Protein AF-A0A3D1MBI1-F1 (afdb_monomer)

Secondary structure (DSSP, 8-state):
---SS---SBHHHHHHHH-THHHHHHHTTPPPPS-SSBHHHHHHHHHHHHHHHHHHHHHHHHHHTTSS--EEEEEEE-----HHHHHHHHHHHHHHHHHHHHHHHSHHHHHH-HHHHHHSS---HHHHHHHHHHHHHHHHHHHHHT--SS-EEEEEEE-GGGGHHHHHHHHHHHHHHHHHHHHHTSHHHHHHHHHSHHHHHH-GGGGTS---HHHHHHHHHHHHHHHHHHTT--HHHHHHHHHHHHHHHHHHHHHHHHHHT-S---SB--SPPPTTS-GGGT-B--TT-TT--SEEPTT--SSS-EE-SS-B--HHHHHHHHHHHHHHHHHHHTTT-

Mean predicted aligned error: 7.16 Å

Radius of gyration: 23.66 Å; Cα contacts (8 Å, |Δi|>4): 506; chains: 1; bounding box: 55×50×63 Å

Sequence (337 aa):
MVMILRAYPTVFDFINDKLPFLSEMFRDGEPFPSMFPNTYGFFVAMAFLLAALVLRQELKRREELKLLIGHPREIVVGTGPNWTQLLINGAISFFFGYKIIGAFTNMDQASIDQMAYLQSSEGSLLGGILAMALSIFPAYRKAKKEELPKPERRWVDYMPHEQIGEMVVIAAIFGILGAKIFDFLQPDRIQDFFQNMGDLLSNPALFVSGLTVYGGLIFGGLAILIFAYRRKIHIAHLFDALGLSFLLAQGIGRLGCHFSGDGDWGIVNLNPRPSWIPESWWSNTYAHNVINAGEPISGCTGQYCYELSAGVYPTSIYEFFLFLGGFLMLFFLRKKL

pLDDT: mean 88.91, std 9.41, range [46.19, 98.12]

Solvent-accessible surface area (backbone atoms only — not comparable to full-atom values): 17301 Å² total; per-residue (Å²): 131,87,68,86,61,64,32,22,43,13,49,35,46,44,37,48,72,78,41,49,68,53,22,45,74,76,44,83,57,45,70,60,63,68,29,87,59,35,26,38,61,52,25,45,55,48,16,54,52,54,20,52,52,48,31,33,53,44,39,46,52,34,37,76,68,65,73,42,69,51,50,76,40,83,42,79,43,22,78,39,62,58,60,69,59,42,50,51,51,20,53,54,30,19,53,51,21,14,43,54,47,16,34,71,75,41,41,74,67,30,33,76,39,53,68,60,41,72,71,45,91,66,55,22,70,67,33,9,52,50,35,18,48,66,51,32,52,59,52,42,53,51,26,56,72,54,39,42,102,61,63,43,81,41,78,43,68,52,41,70,45,76,41,50,66,60,50,51,53,50,28,51,54,35,14,55,51,22,6,34,54,44,37,43,64,34,84,87,35,37,63,53,45,73,74,37,56,70,59,55,73,75,33,72,68,63,68,74,52,67,72,30,69,66,24,19,53,53,33,15,50,49,50,49,50,53,47,28,58,76,67,66,40,57,57,69,63,52,52,60,35,41,53,51,17,46,29,44,22,52,15,37,36,23,48,9,32,42,25,12,25,66,70,63,54,49,61,79,44,89,70,86,77,59,92,89,56,60,59,44,70,50,39,33,36,40,50,27,10,65,68,52,51,66,42,75,42,88,92,55,82,73,85,46,36,11,19,38,89,57,30,15,27,42,43,18,58,53,49,20,52,51,24,43,50,53,26,52,51,51,67,60,47,63,78,80,107

Nearest PDB structures (foldseek):
  5azc-assembly1_A  TM=7.318E-01  e=3.676E-02  Escherichia coli K-12
  4ky0-assembly1_B  TM=1.395E-01  e=9.019E+00  Thermococcus kodakarensis KOD1

Structure (mmCIF, N/CA/C/O backbone):
data_AF-A0A3D1MBI1-F1
#
_entry.id   AF-A0A3D1MBI1-F1
#
loop_
_atom_site.group_PDB
_atom_site.id
_atom_site.type_symbol
_atom_site.label_atom_id
_atom_site.label_alt_id
_atom_site.label_comp_id
_atom_site.label_asym_id
_atom_site.label_entity_id
_atom_site.label_seq_id
_atom_site.pdbx_PDB_ins_code
_atom_site.Cartn_x
_atom_site.Cartn_y
_atom_site.Cartn_z
_atom_site.occupancy
_atom_site.B_iso_or_equiv
_atom_site.auth_seq_id
_atom_site.auth_comp_id
_atom_site.auth_asym_id
_atom_site.auth_atom_id
_atom_site.pdbx_PDB_model_num
ATOM 1 N N . MET A 1 1 ? -0.842 -4.340 -31.150 1.00 46.19 1 MET A N 1
ATOM 2 C CA . MET A 1 1 ? -1.716 -5.158 -30.284 1.00 46.19 1 MET A CA 1
ATOM 3 C C . MET A 1 1 ? -1.759 -4.493 -28.917 1.00 46.19 1 MET A C 1
ATOM 5 O O . MET A 1 1 ? -0.699 -4.138 -28.423 1.00 46.19 1 MET A O 1
ATOM 9 N N . VAL A 1 2 ? -2.935 -4.215 -28.349 1.00 49.78 2 VAL A N 1
ATOM 10 C CA . VAL A 1 2 ? -3.031 -3.448 -27.093 1.00 49.78 2 VAL A CA 1
ATOM 11 C C . VAL A 1 2 ? -2.610 -4.345 -25.926 1.00 49.78 2 VAL A C 1
ATOM 13 O O . VAL A 1 2 ? -3.342 -5.263 -25.564 1.00 49.78 2 VAL A O 1
ATOM 16 N N . MET A 1 3 ? -1.432 -4.101 -25.345 1.00 60.50 3 MET A N 1
ATOM 17 C CA . MET A 1 3 ? -1.066 -4.686 -24.052 1.00 60.50 3 MET A CA 1
ATOM 18 C C . MET A 1 3 ? -1.922 -4.031 -22.962 1.00 60.50 3 MET A C 1
ATOM 20 O O . MET A 1 3 ? -1.806 -2.833 -22.690 1.00 60.50 3 MET A O 1
ATOM 24 N N . ILE A 1 4 ? -2.834 -4.814 -22.383 1.00 63.69 4 ILE A N 1
ATOM 25 C CA . ILE A 1 4 ? -3.843 -4.330 -21.429 1.00 63.69 4 ILE A CA 1
ATOM 26 C C . ILE A 1 4 ? -3.221 -4.100 -20.042 1.00 63.69 4 ILE A C 1
ATOM 28 O O . ILE A 1 4 ? -3.601 -3.156 -19.358 1.00 63.69 4 ILE A O 1
ATOM 32 N N . LEU A 1 5 ? -2.231 -4.913 -19.658 1.00 73.31 5 LEU A N 1
ATOM 33 C CA . LEU A 1 5 ? -1.485 -4.798 -18.401 1.00 73.31 5 LEU A CA 1
ATOM 34 C C . LEU A 1 5 ? 0.007 -4.984 -18.697 1.00 73.31 5 LEU A C 1
ATOM 36 O O . LEU A 1 5 ? 0.459 -6.112 -18.896 1.00 73.31 5 LEU A O 1
ATOM 40 N N . ARG A 1 6 ? 0.729 -3.868 -18.826 1.00 85.19 6 ARG A N 1
ATOM 41 C CA . ARG A 1 6 ? 2.196 -3.822 -18.910 1.00 85.19 6 ARG A CA 1
ATOM 42 C C . ARG A 1 6 ? 2.764 -3.253 -17.610 1.00 85.19 6 ARG A C 1
ATOM 44 O O . ARG A 1 6 ? 2.015 -2.672 -16.823 1.00 85.19 6 ARG A O 1
ATOM 51 N N . ALA A 1 7 ? 4.072 -3.385 -17.424 1.00 91.25 7 ALA A N 1
ATOM 52 C CA . ALA A 1 7 ? 4.765 -2.696 -16.348 1.00 91.25 7 ALA A CA 1
ATOM 53 C C . ALA A 1 7 ? 4.811 -1.178 -16.608 1.00 91.25 7 ALA A C 1
ATOM 55 O O . ALA A 1 7 ? 4.970 -0.718 -17.740 1.00 91.25 7 ALA A O 1
ATOM 56 N N . TYR A 1 8 ? 4.635 -0.416 -15.537 1.00 93.62 8 TYR A N 1
ATOM 57 C CA . TYR A 1 8 ? 4.813 1.021 -15.425 1.00 93.62 8 TYR A CA 1
ATOM 58 C C . TYR A 1 8 ? 5.617 1.292 -14.146 1.00 93.62 8 TYR A C 1
ATOM 60 O O . TYR A 1 8 ? 5.094 1.061 -13.052 1.00 93.62 8 TYR A O 1
ATOM 68 N N . PRO A 1 9 ? 6.857 1.794 -14.239 1.00 91.38 9 PRO A N 1
ATOM 69 C CA . PRO A 1 9 ? 7.668 2.102 -13.060 1.00 91.38 9 PRO A CA 1
ATOM 70 C C . PRO A 1 9 ? 6.955 3.041 -12.082 1.00 91.38 9 PRO A C 1
ATOM 72 O O . PRO A 1 9 ? 6.950 2.831 -10.862 1.00 91.38 9 PRO A O 1
ATOM 75 N N . THR A 1 10 ? 6.305 4.067 -12.631 1.00 92.69 10 THR A N 1
ATOM 76 C CA . THR A 1 10 ? 5.611 5.102 -11.870 1.00 92.69 10 THR A CA 1
ATOM 77 C C . THR A 1 10 ? 4.162 5.273 -12.300 1.00 92.69 10 THR A C 1
ATOM 79 O O . THR A 1 10 ? 3.742 4.871 -13.387 1.00 92.69 10 THR A O 1
ATOM 82 N N . VAL A 1 11 ? 3.367 5.883 -11.420 1.00 92.19 11 VAL A N 1
ATOM 83 C CA . VAL A 1 11 ? 1.976 6.235 -11.731 1.00 92.19 11 VAL A CA 1
ATOM 84 C C . VAL A 1 11 ? 1.918 7.216 -12.909 1.00 92.19 11 VAL A C 1
ATOM 86 O O . VAL A 1 11 ? 0.978 7.161 -13.699 1.00 92.19 11 VAL A O 1
ATOM 89 N N . PHE A 1 12 ? 2.933 8.066 -13.080 1.00 90.81 12 PHE A N 1
ATOM 90 C CA . PHE A 1 12 ? 3.020 8.971 -14.224 1.00 90.81 12 PHE A CA 1
ATOM 91 C C . PHE A 1 12 ? 3.264 8.243 -15.541 1.00 90.81 12 PHE A C 1
ATOM 93 O O . PHE A 1 12 ? 2.627 8.582 -16.533 1.00 90.81 12 PHE A O 1
ATOM 100 N N . ASP A 1 13 ? 4.083 7.189 -15.548 1.00 91.75 13 ASP A N 1
ATOM 101 C CA . ASP A 1 13 ? 4.274 6.361 -16.746 1.00 91.75 13 ASP A CA 1
ATOM 102 C C . ASP A 1 13 ? 2.961 5.687 -17.169 1.00 91.75 13 ASP A C 1
ATOM 104 O O . ASP A 1 13 ? 2.658 5.576 -18.360 1.00 91.75 13 ASP A O 1
ATOM 108 N N . PHE A 1 14 ? 2.149 5.268 -16.191 1.00 91.88 14 PHE A N 1
ATOM 109 C CA . PHE A 1 14 ? 0.799 4.761 -16.442 1.00 91.88 14 PHE A CA 1
ATOM 110 C C . PHE A 1 14 ? -0.120 5.845 -17.016 1.00 91.88 14 PHE A C 1
ATOM 112 O O . PHE A 1 14 ? -0.827 5.596 -17.995 1.00 91.88 14 PHE A O 1
ATOM 119 N N . ILE A 1 15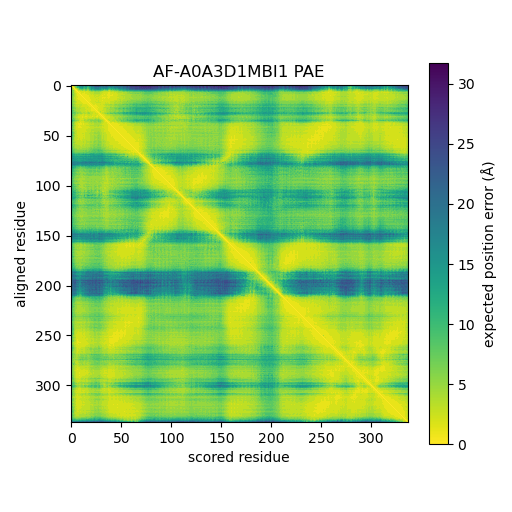 ? -0.104 7.046 -16.430 1.00 91.25 15 ILE A N 1
ATOM 120 C CA . ILE A 1 15 ? -0.901 8.190 -16.890 1.00 91.25 15 ILE A CA 1
ATOM 121 C C . ILE A 1 15 ? -0.538 8.562 -18.328 1.00 91.25 15 ILE A C 1
ATOM 123 O O . ILE A 1 15 ? -1.439 8.683 -19.151 1.00 91.25 15 ILE A O 1
ATOM 127 N N . ASN A 1 16 ? 0.750 8.672 -18.652 1.00 90.94 16 ASN A N 1
ATOM 128 C CA . ASN A 1 16 ? 1.213 9.020 -19.996 1.00 90.94 16 ASN A CA 1
ATOM 129 C C . ASN A 1 16 ? 0.694 8.044 -21.062 1.00 90.94 16 ASN A C 1
ATOM 131 O O . ASN A 1 16 ? 0.347 8.457 -22.163 1.00 90.94 16 ASN A O 1
ATOM 135 N N . ASP A 1 17 ? 0.611 6.752 -20.738 1.00 90.12 17 ASP A N 1
ATOM 136 C CA . ASP A 1 17 ? 0.159 5.730 -21.687 1.00 90.12 17 ASP A CA 1
ATOM 137 C C . ASP A 1 17 ? -1.360 5.592 -21.777 1.00 90.12 17 ASP A C 1
ATOM 139 O O . ASP A 1 17 ? -1.910 5.402 -22.861 1.00 90.12 17 ASP A O 1
ATOM 143 N N . LYS A 1 18 ? -2.052 5.609 -20.632 1.00 91.12 18 LYS A N 1
ATOM 144 C CA . LYS A 1 18 ? -3.490 5.306 -20.566 1.00 91.12 18 LYS A CA 1
ATOM 145 C C . LYS A 1 18 ? -4.369 6.546 -20.571 1.00 91.12 18 LYS A C 1
ATOM 147 O O . LYS A 1 18 ? -5.543 6.444 -20.923 1.00 91.12 18 LYS A O 1
ATOM 152 N N . LEU A 1 19 ? -3.826 7.693 -20.177 1.00 92.06 19 LEU A N 1
ATOM 153 C CA . LEU A 1 19 ? -4.533 8.961 -20.021 1.00 92.06 19 LEU A CA 1
ATOM 154 C C . LEU A 1 19 ? -3.728 10.118 -20.656 1.00 92.06 19 LEU A C 1
ATOM 156 O O . LEU A 1 19 ? -3.475 11.118 -19.981 1.00 92.06 19 LEU A O 1
ATOM 160 N N . PRO A 1 20 ? -3.347 10.029 -21.948 1.00 90.38 20 PRO A N 1
ATOM 161 C CA . PRO A 1 20 ? -2.498 11.035 -22.599 1.00 90.38 20 PRO A CA 1
ATOM 162 C C . PRO A 1 20 ? -3.136 12.433 -22.640 1.00 90.38 20 PRO A C 1
ATOM 164 O O . PRO A 1 20 ? -2.438 13.435 -22.646 1.00 90.38 20 PRO A O 1
ATOM 167 N N . PHE A 1 21 ? -4.465 12.544 -22.559 1.00 91.50 21 PHE A N 1
ATOM 168 C CA . PHE A 1 21 ? -5.134 13.849 -22.457 1.00 91.50 21 PHE A CA 1
ATOM 169 C C . PHE A 1 21 ? -4.710 14.656 -21.211 1.00 91.50 21 PHE A C 1
ATOM 171 O O . PHE A 1 21 ? -4.898 15.870 -21.164 1.00 91.50 21 PHE A O 1
ATOM 178 N N . LEU A 1 22 ? -4.163 14.004 -20.175 1.00 90.12 22 LEU A N 1
ATOM 179 C CA . LEU A 1 22 ? -3.665 14.693 -18.986 1.00 90.12 22 LEU A CA 1
ATOM 180 C C . LEU A 1 22 ? -2.349 15.428 -19.261 1.00 90.12 22 LEU A C 1
ATOM 182 O O . LEU A 1 22 ? -2.157 16.507 -18.703 1.00 90.12 22 LEU A O 1
ATOM 186 N N . SER A 1 23 ? -1.464 14.907 -20.118 1.00 88.19 23 SER A N 1
ATOM 187 C CA . SER A 1 23 ? -0.265 15.661 -20.513 1.00 88.19 23 SER A CA 1
ATOM 188 C C . SER A 1 23 ? -0.634 16.858 -21.386 1.00 88.19 23 SER A C 1
ATOM 190 O O . SER A 1 23 ? -0.076 17.935 -21.205 1.00 88.19 23 SER A O 1
ATOM 192 N N . GLU A 1 24 ? -1.642 16.729 -22.252 1.00 88.19 24 GLU A N 1
ATOM 193 C CA . GLU A 1 24 ? -2.188 17.863 -23.015 1.00 88.19 24 GLU A CA 1
ATOM 194 C C . GLU A 1 24 ? -2.771 18.951 -22.101 1.00 88.19 24 GLU A C 1
ATOM 196 O O . GLU A 1 24 ? -2.546 20.136 -22.322 1.00 88.19 24 GLU A O 1
ATOM 201 N N . MET A 1 25 ? -3.493 18.559 -21.046 1.00 90.12 25 MET A N 1
ATOM 202 C CA . MET A 1 25 ? -4.158 19.500 -20.138 1.00 90.12 25 MET A CA 1
ATOM 203 C C . MET A 1 25 ? -3.200 20.211 -19.173 1.00 90.12 25 MET A C 1
ATOM 205 O O . MET A 1 25 ? -3.452 21.357 -18.804 1.00 90.12 25 MET A O 1
ATOM 209 N N . PHE A 1 26 ? -2.149 19.527 -18.714 1.00 87.50 26 PHE A N 1
ATOM 210 C CA . PHE A 1 26 ? -1.307 20.004 -17.609 1.00 87.50 26 PHE A CA 1
ATOM 211 C C . PHE A 1 26 ? 0.160 20.253 -17.983 1.00 87.50 26 PHE A C 1
ATOM 213 O O . PHE A 1 26 ? 0.881 20.840 -17.177 1.00 87.50 26 PHE A O 1
ATOM 220 N N . ARG A 1 27 ? 0.616 19.809 -19.161 1.00 87.94 27 ARG A N 1
ATOM 221 C CA . ARG A 1 27 ? 2.006 19.941 -19.634 1.00 87.94 27 ARG A CA 1
ATOM 222 C C . ARG A 1 27 ? 2.106 20.311 -21.123 1.00 87.94 27 ARG A C 1
ATOM 224 O O . ARG A 1 27 ? 3.103 19.989 -21.757 1.00 87.94 27 ARG A O 1
ATOM 231 N N . ASP A 1 28 ? 1.084 20.946 -21.698 1.00 87.12 28 ASP A N 1
ATOM 232 C CA . ASP A 1 28 ? 1.072 21.371 -23.111 1.00 87.12 28 ASP A CA 1
ATOM 233 C C . ASP A 1 28 ? 1.420 20.242 -24.111 1.00 87.12 28 ASP A C 1
ATOM 235 O O . ASP A 1 28 ? 1.951 20.481 -25.193 1.00 87.12 28 ASP A O 1
ATOM 239 N N . GLY A 1 29 ? 1.116 18.991 -23.746 1.00 84.44 29 GLY A N 1
ATOM 240 C CA . GLY A 1 29 ? 1.386 17.793 -24.546 1.00 84.44 29 GLY A CA 1
ATOM 241 C C . GLY A 1 29 ? 2.678 17.046 -24.191 1.00 84.44 29 GLY A C 1
ATOM 242 O O . GLY A 1 29 ? 2.827 15.897 -24.606 1.00 84.44 29 GLY A O 1
ATOM 243 N N . GLU A 1 30 ? 3.570 17.622 -23.380 1.00 88.25 30 GLU A N 1
ATOM 244 C CA . GLU A 1 30 ? 4.795 16.951 -22.923 1.00 88.25 30 GLU A CA 1
ATOM 245 C C . GLU A 1 30 ? 4.481 15.846 -21.894 1.00 88.25 30 GLU A C 1
ATOM 247 O O . GLU A 1 30 ? 3.732 16.080 -20.938 1.00 88.25 30 GLU A O 1
ATOM 252 N N . PRO A 1 31 ? 5.048 14.631 -22.026 1.00 88.00 31 PRO A N 1
ATOM 253 C CA . PRO A 1 31 ? 4.777 13.537 -21.097 1.00 88.00 31 PRO A CA 1
ATOM 254 C C . PRO A 1 31 ? 5.251 13.884 -19.681 1.00 88.00 31 PRO A C 1
ATOM 256 O O . PRO A 1 31 ? 6.285 14.521 -19.494 1.00 88.00 31 PRO A O 1
ATOM 259 N N . PHE A 1 32 ? 4.525 13.445 -18.650 1.00 89.31 32 PHE A N 1
ATOM 260 C CA . PHE A 1 32 ? 4.978 13.548 -17.258 1.00 89.31 32 PHE A CA 1
ATOM 261 C C . PHE A 1 32 ? 6.294 12.782 -17.060 1.00 89.31 32 PHE A C 1
ATOM 263 O O . PHE A 1 32 ? 6.460 11.725 -17.670 1.00 89.31 32 PHE A O 1
ATOM 270 N N . PRO A 1 33 ? 7.231 13.260 -16.224 1.00 88.00 33 PRO A N 1
ATOM 271 C CA . PRO A 1 33 ? 8.478 12.544 -16.039 1.00 88.00 33 PRO A CA 1
ATOM 272 C C . PRO A 1 33 ? 8.244 11.339 -15.116 1.00 88.00 33 PRO A C 1
ATOM 274 O O . PRO A 1 33 ? 7.346 11.355 -14.269 1.00 88.00 33 PRO A O 1
ATOM 277 N N . SER A 1 34 ? 9.060 10.294 -15.247 1.00 86.75 34 SER A N 1
ATOM 278 C CA . SER A 1 34 ? 8.995 9.130 -14.360 1.00 86.75 34 SER A CA 1
ATOM 279 C C . SER A 1 34 ? 9.457 9.529 -12.954 1.00 86.75 34 SER A C 1
ATOM 281 O O . SER A 1 34 ? 10.650 9.598 -12.662 1.00 86.75 34 SER A O 1
ATOM 283 N N . MET A 1 35 ? 8.508 9.837 -12.070 1.00 84.81 35 MET A N 1
ATOM 284 C CA . MET A 1 35 ? 8.775 10.286 -10.702 1.00 84.81 35 MET A CA 1
ATOM 285 C C . MET A 1 35 ? 7.800 9.677 -9.685 1.00 84.81 35 MET A C 1
ATOM 287 O O . MET A 1 35 ? 6.773 9.109 -10.054 1.00 84.81 35 MET A O 1
ATOM 291 N N . PHE A 1 36 ? 8.096 9.813 -8.387 1.00 79.75 36 PHE A N 1
ATOM 292 C CA . PHE A 1 36 ? 7.186 9.387 -7.319 1.00 79.75 36 PHE A CA 1
ATOM 293 C C . PHE A 1 36 ? 5.774 9.987 -7.519 1.00 79.75 36 PHE A C 1
ATOM 295 O O . PHE A 1 36 ? 5.669 11.186 -7.783 1.00 79.75 36 PHE A O 1
ATOM 302 N N . PRO A 1 37 ? 4.683 9.218 -7.323 1.00 87.25 37 PRO A N 1
ATOM 303 C CA . PRO A 1 37 ? 4.641 7.881 -6.729 1.00 87.25 37 PRO A CA 1
ATOM 304 C C . PRO A 1 37 ? 4.966 6.735 -7.693 1.00 87.25 37 PRO A C 1
ATOM 306 O O . PRO A 1 37 ? 4.382 6.608 -8.769 1.00 87.25 37 PRO A O 1
ATOM 309 N N . ASN A 1 38 ? 5.843 5.833 -7.243 1.00 90.19 38 ASN A N 1
ATOM 310 C CA . ASN A 1 38 ? 6.125 4.573 -7.932 1.00 90.19 38 ASN A CA 1
ATOM 311 C C . ASN A 1 38 ? 4.911 3.641 -7.823 1.00 90.19 38 ASN A C 1
ATOM 313 O O . ASN A 1 38 ? 4.213 3.645 -6.801 1.00 90.19 38 ASN A O 1
ATOM 317 N N . THR A 1 39 ? 4.672 2.804 -8.833 1.00 93.56 39 THR A N 1
ATOM 318 C CA . THR A 1 39 ? 3.501 1.907 -8.844 1.00 93.56 39 THR A CA 1
ATOM 319 C C . THR A 1 39 ? 3.539 0.890 -7.709 1.00 93.56 39 THR A C 1
ATOM 321 O O . THR A 1 39 ? 2.518 0.685 -7.054 1.00 93.56 39 THR A O 1
ATOM 324 N N . TYR A 1 40 ? 4.714 0.338 -7.385 1.00 91.81 40 TYR A N 1
ATOM 325 C CA . TYR A 1 40 ? 4.883 -0.555 -6.233 1.00 91.81 40 TYR A CA 1
ATOM 326 C C . TYR A 1 40 ? 4.373 0.092 -4.935 1.00 91.81 40 TYR A C 1
ATOM 328 O O . TYR A 1 40 ? 3.479 -0.432 -4.270 1.00 91.81 40 TYR A O 1
ATOM 336 N N . GLY A 1 41 ? 4.882 1.286 -4.606 1.00 89.75 41 GLY A N 1
ATOM 337 C CA . GLY A 1 41 ? 4.489 2.017 -3.398 1.00 89.75 41 GLY A CA 1
ATOM 338 C C . GLY A 1 41 ? 3.007 2.401 -3.388 1.00 89.75 41 GLY A C 1
ATOM 339 O O . GLY A 1 41 ? 2.351 2.299 -2.350 1.00 89.75 41 GLY A O 1
ATOM 340 N N . PHE A 1 42 ? 2.460 2.778 -4.546 1.00 93.88 42 PHE A N 1
ATOM 341 C CA . PHE A 1 42 ? 1.035 3.062 -4.711 1.00 93.88 42 PHE A CA 1
ATOM 342 C C . PHE A 1 42 ? 0.160 1.847 -4.362 1.00 93.88 42 PHE A C 1
ATOM 344 O O . PHE A 1 42 ? -0.770 1.963 -3.558 1.00 93.88 42 PHE A O 1
ATOM 351 N N . PHE A 1 43 ? 0.475 0.668 -4.904 1.00 95.75 43 PHE A N 1
ATOM 352 C CA . PHE A 1 43 ? -0.289 -0.549 -4.622 1.00 95.75 43 PHE A CA 1
ATOM 353 C C . PHE A 1 43 ? -0.104 -1.041 -3.184 1.00 95.75 43 PHE A C 1
ATOM 355 O O . PHE A 1 43 ? -1.076 -1.492 -2.581 1.00 95.75 43 PHE A O 1
ATOM 362 N N . VAL A 1 44 ? 1.079 -0.875 -2.584 1.00 91.56 44 VAL A N 1
ATOM 363 C CA . VAL A 1 44 ? 1.282 -1.147 -1.150 1.00 91.56 44 VAL A CA 1
ATOM 364 C C . VAL A 1 44 ? 0.375 -0.257 -0.295 1.00 91.56 44 VAL A C 1
ATOM 366 O O . VAL A 1 44 ? -0.340 -0.762 0.573 1.00 91.56 44 VAL A O 1
ATOM 369 N N . ALA A 1 45 ? 0.331 1.053 -0.560 1.00 91.94 45 ALA A N 1
ATOM 370 C CA . ALA A 1 45 ? -0.560 1.966 0.157 1.00 91.94 45 ALA A CA 1
ATOM 371 C C . ALA A 1 45 ? -2.038 1.570 -0.015 1.00 91.94 45 ALA A C 1
ATOM 373 O O . ALA A 1 45 ? -2.801 1.553 0.957 1.00 91.94 45 ALA A O 1
ATOM 374 N N . MET A 1 46 ? -2.430 1.175 -1.231 1.00 95.62 46 MET A N 1
ATOM 375 C CA . MET A 1 46 ? -3.778 0.681 -1.494 1.00 95.62 46 MET A CA 1
ATOM 376 C C . MET A 1 46 ? -4.096 -0.627 -0.765 1.00 95.62 46 MET A C 1
ATOM 378 O O . MET A 1 46 ? -5.212 -0.781 -0.263 1.00 95.62 46 MET A O 1
ATOM 382 N N . ALA A 1 47 ? -3.133 -1.544 -0.658 1.00 95.69 47 ALA A N 1
ATOM 383 C CA . ALA A 1 47 ? -3.288 -2.792 0.080 1.00 95.69 47 ALA A CA 1
ATOM 384 C C . ALA A 1 47 ? -3.585 -2.520 1.562 1.00 95.69 47 ALA A C 1
ATOM 386 O O . ALA A 1 47 ? -4.548 -3.071 2.097 1.00 95.69 47 ALA A O 1
ATOM 387 N N . PHE A 1 48 ? -2.839 -1.611 2.203 1.00 92.31 48 PHE A N 1
ATOM 388 C CA . PHE A 1 48 ? -3.099 -1.199 3.589 1.00 92.31 48 PHE A CA 1
ATOM 389 C C . PHE A 1 48 ? -4.480 -0.563 3.759 1.00 92.31 48 PHE A C 1
ATOM 391 O O . PHE A 1 48 ? -5.217 -0.930 4.677 1.00 92.31 48 PHE A O 1
ATOM 398 N N . LEU A 1 49 ? -4.847 0.371 2.876 1.00 94.12 49 LEU A N 1
ATOM 399 C CA . LEU A 1 49 ? -6.129 1.069 2.955 1.00 94.12 49 LEU A CA 1
ATOM 400 C C . LEU A 1 49 ? -7.306 0.096 2.812 1.00 94.12 49 LEU A C 1
ATOM 402 O O . LEU A 1 49 ? -8.199 0.073 3.660 1.00 94.12 49 LEU A O 1
ATOM 406 N N . LEU A 1 50 ? -7.305 -0.727 1.762 1.00 96.56 50 LEU A N 1
ATOM 407 C CA . LEU A 1 50 ? -8.403 -1.654 1.491 1.00 96.56 50 LEU A CA 1
ATOM 408 C C . LEU A 1 50 ? -8.485 -2.761 2.545 1.00 96.56 50 LEU A C 1
ATOM 410 O O . LEU A 1 50 ? -9.588 -3.091 2.984 1.00 96.56 50 LEU A O 1
ATOM 414 N N . ALA A 1 51 ? -7.351 -3.273 3.028 1.00 95.94 51 ALA A N 1
ATOM 415 C CA . ALA A 1 51 ? -7.340 -4.238 4.122 1.00 95.94 51 ALA A CA 1
ATOM 416 C C . ALA A 1 51 ? -7.880 -3.642 5.427 1.00 95.94 51 ALA A C 1
ATOM 418 O O . ALA A 1 51 ? -8.675 -4.291 6.102 1.00 95.94 51 ALA A O 1
ATOM 419 N N . ALA A 1 52 ? -7.526 -2.398 5.764 1.00 95.62 52 ALA A N 1
ATOM 420 C CA . ALA A 1 52 ? -8.059 -1.724 6.947 1.00 95.62 52 ALA A CA 1
ATOM 421 C C . ALA A 1 52 ? -9.578 -1.502 6.850 1.00 95.62 52 ALA A C 1
ATOM 423 O O . ALA A 1 52 ? -10.294 -1.690 7.837 1.00 95.62 52 ALA A O 1
ATOM 424 N N . LEU A 1 53 ? -10.087 -1.143 5.665 1.00 96.12 53 LEU A N 1
ATOM 425 C CA . LEU A 1 53 ? -11.524 -0.981 5.424 1.00 96.12 53 LEU A CA 1
ATOM 426 C C . LEU A 1 53 ? -12.280 -2.310 5.542 1.00 96.12 53 LEU A C 1
ATOM 428 O O . LEU A 1 53 ? -13.311 -2.368 6.219 1.00 96.12 53 LEU A O 1
ATOM 432 N N . VAL A 1 54 ? -11.757 -3.379 4.936 1.00 96.56 54 VAL A N 1
ATOM 433 C CA . VAL A 1 54 ? -12.347 -4.722 5.030 1.00 96.56 54 VAL A CA 1
ATOM 434 C C . VAL A 1 54 ? -12.308 -5.239 6.463 1.00 96.56 54 VAL A C 1
ATOM 436 O O . VAL A 1 54 ? -13.330 -5.719 6.954 1.00 96.56 54 VAL A O 1
ATOM 439 N N . LEU A 1 55 ? -11.182 -5.080 7.162 1.00 96.81 55 LEU A N 1
ATOM 440 C CA . LEU A 1 55 ? -11.048 -5.487 8.557 1.00 96.81 55 LEU A CA 1
ATOM 441 C C . LEU A 1 55 ? -12.050 -4.740 9.432 1.00 96.81 55 LEU A C 1
ATOM 443 O O . LEU A 1 55 ? -12.768 -5.362 10.209 1.00 96.81 55 LEU A O 1
ATOM 447 N N . ARG A 1 56 ? -12.158 -3.415 9.270 1.00 97.00 56 ARG A N 1
ATOM 448 C CA . ARG A 1 56 ? -13.139 -2.600 9.995 1.00 97.00 56 ARG A CA 1
ATOM 449 C C . ARG A 1 56 ? -14.561 -3.106 9.772 1.00 97.00 56 ARG A C 1
ATOM 451 O O . ARG A 1 56 ? -15.325 -3.224 10.729 1.00 97.00 56 ARG A O 1
ATOM 458 N N . GLN A 1 57 ? -14.921 -3.388 8.520 1.00 95.81 57 GLN A N 1
ATOM 459 C CA . GLN A 1 57 ? -16.250 -3.887 8.176 1.00 95.81 57 GLN A CA 1
ATOM 460 C C . GLN A 1 57 ? -16.512 -5.268 8.790 1.00 95.81 57 GLN A C 1
ATOM 462 O O . GLN A 1 57 ? -17.605 -5.521 9.295 1.00 95.81 57 GLN A O 1
ATOM 467 N N . GLU A 1 58 ? -15.515 -6.150 8.779 1.00 95.81 58 GLU A N 1
ATOM 468 C CA . GLU A 1 58 ? -15.634 -7.501 9.321 1.00 95.81 58 GLU A CA 1
ATOM 469 C C . GLU A 1 58 ? -15.68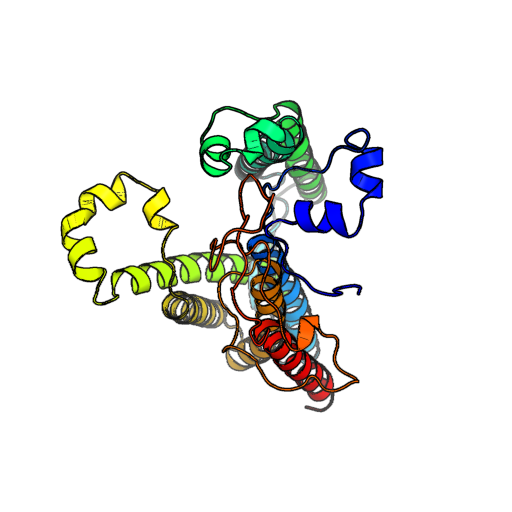7 -7.519 10.855 1.00 95.81 58 GLU A C 1
ATOM 471 O O . GLU A 1 58 ? -16.488 -8.262 11.423 1.00 95.81 58 GLU A O 1
ATOM 476 N N . LEU A 1 59 ? -14.911 -6.670 11.538 1.00 96.38 59 LEU A N 1
ATOM 477 C CA . LEU A 1 59 ? -15.019 -6.511 12.991 1.00 96.38 59 LEU A CA 1
ATOM 478 C C . LEU A 1 59 ? -16.397 -5.979 13.381 1.00 96.38 59 LEU A C 1
ATOM 480 O O . LEU A 1 59 ? -17.038 -6.564 14.250 1.00 96.38 59 LEU A O 1
ATOM 484 N N . LYS A 1 60 ? -16.903 -4.959 12.676 1.00 96.31 60 LYS A N 1
ATOM 485 C CA . LYS A 1 60 ? -18.249 -4.425 12.920 1.00 96.31 60 LYS A CA 1
ATOM 486 C C . LYS A 1 60 ? -19.332 -5.499 12.752 1.00 96.31 60 LYS A C 1
ATOM 488 O O . LYS A 1 60 ? -20.206 -5.633 13.601 1.00 96.31 60 LYS A O 1
ATOM 493 N N . ARG A 1 61 ? -19.238 -6.327 11.707 1.00 95.12 61 ARG A N 1
ATOM 494 C CA . ARG A 1 61 ? -20.148 -7.469 11.511 1.00 95.12 61 ARG A CA 1
ATOM 495 C C . ARG A 1 61 ? -20.099 -8.447 12.691 1.00 95.12 61 ARG A C 1
ATOM 497 O O . ARG A 1 61 ? -21.129 -8.944 13.131 1.00 95.12 61 ARG A O 1
ATOM 504 N N . ARG A 1 62 ? -18.908 -8.751 13.210 1.00 94.44 62 ARG A N 1
ATOM 505 C CA . ARG A 1 62 ? -18.736 -9.680 14.343 1.00 94.44 62 ARG A CA 1
ATOM 506 C C . ARG A 1 62 ? -19.220 -9.104 15.669 1.00 94.44 62 ARG A C 1
ATOM 508 O O . ARG A 1 62 ? -19.688 -9.861 16.515 1.00 94.44 62 ARG A O 1
ATOM 515 N N . GLU A 1 63 ? -19.144 -7.791 15.836 1.00 95.38 63 GLU A N 1
ATOM 516 C CA . GLU A 1 63 ? -19.769 -7.083 16.956 1.00 95.38 63 GLU A CA 1
ATOM 517 C C . GLU A 1 63 ? -21.300 -7.165 16.878 1.00 95.38 63 GLU A C 1
ATOM 519 O O . GLU A 1 63 ? -21.944 -7.478 17.877 1.00 95.38 63 GLU A O 1
ATOM 524 N N . GLU A 1 64 ? -21.891 -6.992 15.688 1.00 94.75 64 GLU A N 1
ATOM 525 C CA . GLU A 1 64 ? -23.338 -7.177 15.463 1.00 94.75 64 GLU A CA 1
ATOM 526 C C . GLU A 1 64 ? -23.790 -8.617 15.779 1.00 94.75 64 GLU A C 1
ATOM 528 O O . GLU A 1 64 ? -24.868 -8.830 16.335 1.00 94.75 64 GLU A O 1
ATOM 533 N N . LEU A 1 65 ? -22.931 -9.605 15.506 1.00 93.94 65 LEU A N 1
ATOM 534 C CA . LEU A 1 65 ? -23.133 -11.011 15.879 1.00 93.94 65 LEU A CA 1
ATOM 535 C C . LEU A 1 65 ? -22.841 -11.320 17.357 1.00 93.94 65 LEU A C 1
ATOM 537 O O . LEU A 1 65 ? -22.979 -12.470 17.771 1.00 93.94 65 LEU A O 1
ATOM 541 N N . LYS A 1 66 ? -22.433 -10.327 18.158 1.00 94.44 66 LYS A N 1
ATOM 542 C CA . LYS A 1 66 ? -22.036 -10.475 19.571 1.00 94.44 66 LYS A CA 1
ATOM 543 C C . LYS A 1 66 ? -20.855 -11.433 19.802 1.00 94.44 66 LYS A C 1
ATOM 545 O O . LYS A 1 66 ? -20.647 -11.893 20.921 1.00 94.44 66 LYS A O 1
ATOM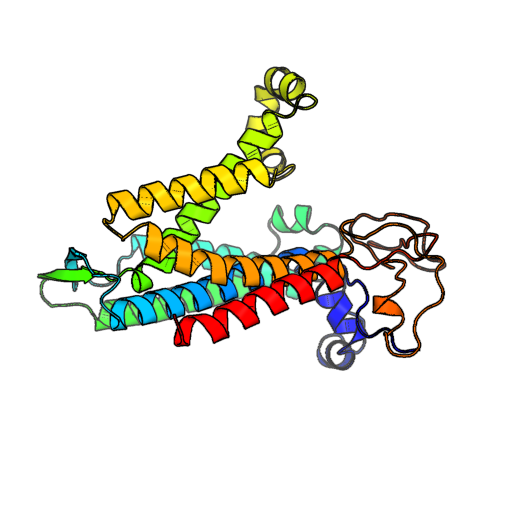 550 N N . LEU A 1 67 ? -20.064 -11.712 18.764 1.00 93.44 67 LEU A N 1
ATOM 551 C CA . LEU A 1 67 ? -18.821 -12.495 18.851 1.00 93.44 67 LEU A CA 1
ATOM 552 C C . LEU A 1 67 ? -17.653 -11.650 19.372 1.00 93.44 67 LEU A C 1
ATOM 554 O O . LEU A 1 67 ? -16.665 -12.164 19.894 1.00 93.44 67 LEU A O 1
ATOM 558 N N . LEU A 1 68 ? -17.762 -10.335 19.206 1.00 94.31 68 LEU A N 1
ATOM 559 C CA . LEU A 1 68 ? -16.836 -9.349 19.729 1.00 94.31 68 LEU A CA 1
ATOM 560 C C . LEU A 1 68 ? -17.604 -8.365 20.601 1.00 94.31 68 LEU A C 1
ATOM 562 O O . LEU A 1 68 ? -18.680 -7.904 20.228 1.00 94.31 68 LEU A O 1
ATOM 566 N N . ILE A 1 69 ? -17.033 -8.048 21.759 1.00 91.62 69 ILE A N 1
ATOM 567 C CA . ILE A 1 69 ? -17.595 -7.091 22.707 1.00 91.62 69 ILE A CA 1
ATOM 568 C C . ILE A 1 69 ? -16.615 -5.945 22.921 1.00 91.62 69 ILE A C 1
ATOM 570 O O . ILE A 1 69 ? -15.395 -6.143 22.954 1.00 91.62 69 ILE A O 1
ATOM 574 N N . GLY A 1 70 ? -17.165 -4.743 23.053 1.00 88.38 70 GLY A N 1
ATOM 575 C CA . GLY A 1 70 ? -16.424 -3.582 23.516 1.00 88.38 70 GLY A CA 1
ATOM 576 C C . GLY A 1 70 ? -16.066 -3.739 24.987 1.00 88.38 70 GLY A C 1
ATOM 577 O O . GLY A 1 70 ? -16.774 -4.400 25.747 1.00 88.38 70 GLY A O 1
ATOM 578 N N . HIS A 1 71 ? -14.953 -3.127 25.380 1.00 86.88 71 HIS A N 1
ATOM 579 C CA . HIS A 1 71 ? -14.576 -3.032 26.788 1.00 86.88 71 HIS A CA 1
ATOM 580 C C . HIS A 1 71 ? -14.654 -1.572 27.226 1.00 86.88 71 HIS A C 1
ATOM 582 O O . HIS A 1 71 ? -14.135 -0.708 26.506 1.00 86.88 71 HIS A O 1
ATOM 588 N N . PRO A 1 72 ? -15.260 -1.287 28.391 1.00 84.62 72 PRO A N 1
ATOM 589 C CA . PRO A 1 72 ? -15.425 0.075 28.866 1.00 84.62 72 PRO A CA 1
ATOM 590 C C . PRO A 1 72 ? -14.055 0.698 29.123 1.00 84.62 72 PRO A C 1
ATOM 592 O O . PRO A 1 72 ? -13.195 0.117 29.795 1.00 84.62 72 PRO A O 1
ATOM 595 N N . ARG A 1 73 ? -13.848 1.899 28.582 1.00 82.88 73 ARG A N 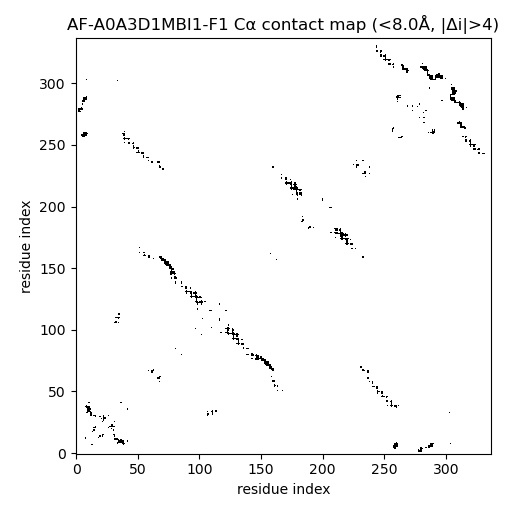1
ATOM 596 C CA . ARG A 1 73 ? -12.676 2.727 28.864 1.00 82.88 73 ARG A CA 1
ATOM 597 C C . ARG A 1 73 ? -13.111 4.086 29.368 1.00 82.88 73 ARG A C 1
ATOM 599 O O . ARG A 1 73 ? -14.047 4.688 28.848 1.00 82.88 73 ARG A O 1
ATOM 606 N N . GLU A 1 74 ? -12.393 4.565 30.371 1.00 83.50 74 GLU A N 1
ATOM 607 C CA . GLU A 1 74 ? -12.506 5.939 30.831 1.00 83.50 74 GLU A CA 1
ATOM 608 C C . GLU A 1 74 ? -11.839 6.839 29.785 1.00 83.50 74 GLU A C 1
ATOM 610 O O . GLU A 1 74 ? -10.625 6.778 29.575 1.00 83.50 74 GLU A O 1
ATOM 615 N N . ILE A 1 75 ? -12.645 7.643 29.096 1.00 82.06 75 ILE A N 1
ATOM 616 C CA . ILE A 1 75 ? -12.159 8.695 28.208 1.00 82.06 75 ILE A CA 1
ATOM 617 C C . ILE A 1 75 ? -12.513 10.053 28.805 1.00 82.06 75 ILE A C 1
ATOM 619 O O . ILE A 1 75 ? -13.591 10.244 29.372 1.00 82.06 75 ILE A O 1
ATOM 623 N N . VAL A 1 76 ? -11.592 11.007 28.691 1.00 81.12 76 VAL A N 1
ATOM 624 C CA . VAL A 1 76 ? -11.859 12.398 29.059 1.00 81.12 76 VAL A CA 1
ATOM 625 C C . VAL A 1 76 ? -12.451 13.080 27.833 1.00 81.12 76 VAL A C 1
ATOM 627 O O . VAL A 1 76 ? -11.769 13.252 26.825 1.00 81.12 76 VAL A O 1
ATOM 630 N N . VAL A 1 77 ? -13.733 13.424 27.903 1.00 80.06 77 VAL A N 1
ATOM 631 C CA . VAL A 1 77 ? -14.460 14.096 26.823 1.00 80.06 77 VAL A CA 1
ATOM 632 C C . VAL A 1 77 ? -14.488 15.593 27.107 1.00 80.06 77 VAL A C 1
ATOM 634 O O . VAL A 1 77 ? -14.591 16.015 28.258 1.00 80.06 77 VAL A O 1
ATOM 637 N N . GLY A 1 78 ? -14.403 16.408 26.057 1.00 79.50 78 GLY A N 1
ATOM 638 C CA . GLY A 1 78 ? -14.579 17.853 26.177 1.00 79.50 78 GLY A CA 1
ATOM 639 C C . GLY A 1 78 ? -13.349 18.627 26.642 1.00 79.50 78 GLY A C 1
ATOM 640 O O . GLY A 1 78 ? -13.498 19.745 27.114 1.00 79.50 78 GLY A O 1
ATOM 641 N N . THR A 1 79 ? -12.136 18.086 26.474 1.00 80.19 79 THR A N 1
ATOM 642 C CA . THR A 1 79 ? -10.869 18.792 26.767 1.00 80.19 79 THR A CA 1
ATOM 643 C C . THR A 1 79 ? -10.575 19.971 25.830 1.00 80.19 79 THR A C 1
ATOM 645 O O . THR A 1 79 ? -9.580 20.664 26.024 1.00 80.19 79 THR A O 1
ATOM 648 N N . GLY A 1 80 ? -11.401 20.185 24.801 1.00 85.25 80 GLY A N 1
ATOM 649 C CA . GLY A 1 80 ? -11.150 21.160 23.744 1.00 85.25 80 GLY A CA 1
ATOM 650 C C . GLY A 1 80 ? -9.972 20.770 22.836 1.00 85.25 80 GLY A C 1
ATOM 651 O O . GLY A 1 80 ? -9.498 19.629 22.872 1.00 85.25 80 GLY A O 1
ATOM 652 N N . PRO A 1 81 ? -9.504 21.697 21.981 1.00 87.88 81 PRO A N 1
ATOM 653 C CA . PRO A 1 81 ? -8.406 21.450 21.048 1.00 87.88 81 PRO A CA 1
ATOM 654 C C . PRO A 1 81 ? -7.075 21.152 21.754 1.00 87.88 81 PRO A C 1
ATOM 656 O O . PRO A 1 81 ? -6.533 21.994 22.469 1.00 87.88 81 PRO A O 1
ATOM 659 N N . ASN A 1 82 ? -6.498 19.975 21.496 1.00 90.19 82 ASN A N 1
ATOM 660 C CA . ASN A 1 82 ? -5.136 19.657 21.922 1.00 90.19 82 ASN A CA 1
ATOM 661 C C . ASN A 1 82 ? -4.125 20.348 20.993 1.00 90.19 82 ASN A C 1
ATOM 663 O O . ASN A 1 82 ? -3.809 19.846 19.911 1.00 90.19 82 ASN A O 1
ATOM 667 N N . TRP A 1 83 ? -3.616 21.503 21.421 1.00 89.94 83 TRP A N 1
ATOM 668 C CA . TRP A 1 83 ? -2.686 22.309 20.629 1.00 89.94 83 TRP A CA 1
ATOM 669 C C . TRP A 1 83 ? -1.376 21.598 20.309 1.00 89.94 83 TRP A C 1
ATOM 671 O O . TRP A 1 83 ? -0.880 21.743 19.197 1.00 89.94 83 TRP A O 1
ATOM 681 N N . THR A 1 84 ? -0.841 20.787 21.220 1.00 89.88 84 THR A N 1
ATOM 682 C CA . THR A 1 84 ? 0.379 20.015 20.956 1.00 89.88 84 THR A CA 1
ATOM 683 C C . THR A 1 84 ? 0.158 19.045 19.799 1.00 89.88 84 THR A C 1
ATOM 685 O O . THR A 1 84 ? 0.951 19.006 18.862 1.00 89.88 84 THR A O 1
ATOM 688 N N . GLN A 1 85 ? -0.957 18.311 19.812 1.00 88.69 85 GLN A N 1
ATOM 689 C CA . GLN A 1 85 ? -1.287 17.373 18.739 1.00 88.69 85 GLN A CA 1
ATOM 690 C C . GLN A 1 85 ? -1.597 18.091 17.419 1.00 88.69 85 GLN A C 1
ATOM 692 O O . GLN A 1 85 ? -1.145 17.649 16.365 1.00 88.69 85 GLN A O 1
ATOM 697 N N . LEU A 1 86 ? -2.333 19.207 17.465 1.00 92.19 86 LEU A N 1
ATOM 698 C CA . LEU A 1 86 ? -2.627 20.012 16.277 1.00 92.19 86 LEU A CA 1
ATOM 699 C C . LEU A 1 86 ? -1.352 20.571 15.639 1.00 92.19 86 LEU A C 1
ATOM 701 O O . LEU A 1 86 ? -1.223 20.520 14.420 1.00 92.19 86 LEU A O 1
ATOM 705 N N . LEU A 1 87 ? -0.403 21.056 16.443 1.00 93.50 87 LEU A N 1
ATOM 706 C CA . LEU A 1 87 ? 0.871 21.575 15.949 1.00 93.50 87 LEU A CA 1
ATOM 707 C C . LEU A 1 87 ? 1.761 20.468 15.380 1.00 93.50 87 LEU A C 1
ATOM 709 O O . LEU A 1 87 ? 2.322 20.659 14.307 1.00 93.50 87 LEU A O 1
ATOM 713 N N . ILE A 1 88 ? 1.850 19.304 16.034 1.00 91.56 88 ILE A N 1
ATOM 714 C CA . ILE A 1 88 ? 2.616 18.158 15.513 1.00 91.56 88 ILE A CA 1
ATOM 715 C C . ILE A 1 88 ? 2.021 17.678 14.185 1.00 91.56 88 ILE A C 1
ATOM 717 O O . ILE A 1 88 ? 2.735 17.575 13.189 1.00 91.56 88 ILE A O 1
ATOM 721 N N . ASN A 1 89 ? 0.707 17.440 14.140 1.00 91.94 89 ASN A N 1
ATOM 722 C CA . ASN A 1 89 ? 0.026 17.013 12.917 1.00 91.94 89 ASN A CA 1
ATOM 723 C C . ASN A 1 89 ? 0.148 18.068 11.815 1.00 91.94 89 ASN A C 1
ATOM 725 O O . ASN A 1 89 ? 0.360 17.726 10.651 1.00 91.94 89 ASN A O 1
ATOM 729 N N . GLY A 1 90 ? 0.045 19.346 12.184 1.00 95.88 90 GLY A N 1
ATOM 730 C CA . GLY A 1 90 ? 0.234 20.481 11.295 1.00 95.88 90 GLY A CA 1
ATOM 731 C C . GLY A 1 90 ? 1.638 20.539 10.706 1.00 95.88 90 GLY A C 1
ATOM 732 O O . GLY A 1 90 ? 1.766 20.658 9.495 1.00 95.88 90 GLY A O 1
ATOM 733 N N . ALA A 1 91 ? 2.677 20.378 11.528 1.00 95.94 91 ALA A N 1
ATOM 734 C CA . ALA A 1 91 ? 4.072 20.365 11.094 1.00 95.94 91 ALA A CA 1
ATOM 735 C C . ALA A 1 91 ? 4.381 19.176 10.172 1.00 95.94 91 ALA A C 1
ATOM 737 O O . ALA A 1 91 ? 5.016 19.350 9.134 1.00 95.94 91 ALA A O 1
ATOM 738 N N . ILE A 1 92 ? 3.876 17.981 10.499 1.00 93.38 92 ILE A N 1
ATOM 739 C CA . ILE A 1 92 ? 3.995 16.799 9.633 1.00 93.38 92 ILE A CA 1
ATOM 740 C C . ILE A 1 92 ? 3.296 17.057 8.291 1.00 93.38 92 ILE A C 1
ATOM 742 O O . ILE A 1 92 ? 3.873 16.826 7.230 1.00 93.38 92 ILE A O 1
ATOM 746 N N . SER A 1 93 ? 2.070 17.587 8.328 1.00 94.75 93 SER A N 1
ATOM 747 C CA . SER A 1 93 ? 1.299 17.898 7.116 1.00 94.75 93 SER A CA 1
ATOM 748 C C . SER A 1 93 ? 1.973 18.989 6.285 1.00 94.75 93 SER A C 1
ATOM 750 O O . SER A 1 93 ? 1.988 18.892 5.063 1.00 94.75 93 SER A O 1
ATOM 752 N N . PHE A 1 94 ? 2.576 19.989 6.935 1.00 96.69 94 PHE A N 1
ATOM 753 C CA . PHE A 1 94 ? 3.382 21.014 6.282 1.00 96.69 94 PHE A CA 1
ATOM 754 C C . PHE A 1 94 ? 4.565 20.390 5.551 1.00 96.69 94 PHE A C 1
ATOM 756 O O . PHE A 1 94 ? 4.747 20.663 4.373 1.00 96.69 94 PHE A O 1
ATOM 763 N N . PHE A 1 95 ? 5.340 19.531 6.217 1.00 94.12 95 PHE A N 1
ATOM 764 C CA . PHE A 1 95 ? 6.507 18.885 5.619 1.00 94.12 95 PHE A CA 1
ATOM 765 C C . PHE A 1 95 ? 6.129 18.055 4.384 1.00 94.12 95 PHE A C 1
ATOM 767 O O . PHE A 1 95 ? 6.714 18.232 3.314 1.00 94.12 95 PHE A O 1
ATOM 774 N N . PHE A 1 96 ? 5.104 17.204 4.498 1.00 91.19 96 PHE A N 1
ATOM 775 C CA . PHE A 1 96 ? 4.633 16.409 3.363 1.00 91.19 96 PHE A CA 1
ATOM 776 C C . PHE A 1 96 ? 4.041 17.278 2.254 1.00 91.19 96 PHE A C 1
ATOM 778 O O . PHE A 1 96 ? 4.369 17.067 1.092 1.00 91.19 96 PHE A O 1
ATOM 785 N N . GLY A 1 97 ? 3.221 18.279 2.582 1.00 93.69 97 GLY A N 1
ATOM 786 C CA . GLY A 1 97 ? 2.676 19.214 1.597 1.00 93.69 97 GLY A CA 1
ATOM 787 C C . GLY A 1 97 ? 3.766 20.005 0.878 1.00 93.69 97 GLY A C 1
ATOM 788 O O . GLY A 1 97 ? 3.719 20.137 -0.340 1.00 93.69 97 GLY A O 1
ATOM 789 N N . TYR A 1 98 ? 4.778 20.464 1.616 1.00 94.19 98 TYR A N 1
ATOM 790 C CA . TYR A 1 98 ? 5.931 21.190 1.094 1.00 94.19 98 TYR A CA 1
ATOM 791 C C . TYR A 1 98 ? 6.689 20.353 0.066 1.00 94.19 98 TYR A C 1
ATOM 793 O O . TYR A 1 98 ? 6.945 20.825 -1.042 1.00 94.19 98 TYR A O 1
ATOM 801 N N . LYS A 1 99 ? 6.991 19.095 0.405 1.00 91.19 99 LYS A N 1
ATOM 802 C CA . LYS A 1 99 ? 7.733 18.182 -0.468 1.00 91.19 99 LYS A CA 1
ATOM 803 C C . LYS A 1 99 ? 6.911 17.664 -1.635 1.00 91.19 99 LYS A C 1
ATOM 805 O O . LYS A 1 99 ? 7.357 17.751 -2.770 1.00 91.19 99 LYS A O 1
ATOM 810 N N . ILE A 1 100 ? 5.714 17.145 -1.375 1.00 89.06 100 ILE A N 1
ATOM 811 C CA . ILE A 1 100 ? 4.883 16.530 -2.411 1.00 89.06 100 ILE A CA 1
ATOM 812 C C . ILE A 1 100 ? 4.489 17.593 -3.430 1.00 89.06 100 ILE A C 1
ATOM 814 O O . ILE A 1 100 ? 4.825 17.453 -4.597 1.00 89.06 100 ILE A O 1
ATOM 818 N N . ILE A 1 101 ? 3.852 18.689 -3.006 1.00 89.69 101 ILE A N 1
ATOM 819 C CA . ILE A 1 101 ? 3.395 19.731 -3.940 1.00 89.69 101 ILE A CA 1
ATOM 820 C C . ILE A 1 101 ? 4.592 20.406 -4.617 1.00 89.69 101 ILE A C 1
ATOM 822 O O . ILE A 1 101 ? 4.524 20.705 -5.803 1.00 89.69 101 ILE A O 1
ATOM 826 N N . GLY A 1 102 ? 5.706 20.577 -3.898 1.00 88.81 102 GLY A N 1
ATOM 827 C CA . GLY A 1 102 ? 6.964 21.047 -4.478 1.00 88.81 102 GLY A CA 1
ATOM 828 C C . GLY A 1 102 ? 7.488 20.164 -5.611 1.00 88.81 102 GLY A C 1
ATOM 829 O O . GLY A 1 102 ? 7.984 20.682 -6.610 1.00 88.81 102 GLY A O 1
ATOM 830 N N . ALA A 1 103 ? 7.348 18.843 -5.483 1.00 87.25 103 ALA A N 1
ATOM 831 C CA . ALA A 1 103 ? 7.758 17.901 -6.515 1.00 87.25 103 ALA A CA 1
ATOM 832 C C . ALA A 1 103 ? 6.890 18.059 -7.773 1.00 87.25 103 ALA A C 1
ATOM 834 O O . ALA A 1 103 ? 7.408 18.002 -8.880 1.00 87.25 103 ALA A O 1
ATOM 835 N N . PHE A 1 104 ? 5.590 18.339 -7.612 1.00 85.12 104 PHE A N 1
ATOM 836 C CA . PHE A 1 104 ? 4.691 18.628 -8.736 1.00 85.12 104 PHE A CA 1
ATOM 837 C C . PHE A 1 104 ? 4.952 19.989 -9.393 1.00 85.12 104 PHE A C 1
ATOM 839 O O . PHE A 1 104 ? 4.656 20.149 -10.571 1.00 85.12 104 PHE A O 1
ATOM 846 N N . THR A 1 105 ? 5.482 20.978 -8.668 1.00 83.94 105 THR A N 1
ATOM 847 C CA . THR A 1 105 ? 5.826 22.280 -9.267 1.00 83.94 105 THR A CA 1
ATOM 848 C C . THR A 1 105 ? 7.180 22.264 -9.976 1.00 83.94 105 THR A C 1
ATOM 850 O O . THR A 1 105 ? 7.340 22.963 -10.968 1.00 83.94 105 THR A O 1
ATOM 853 N N . ASN A 1 106 ? 8.127 21.445 -9.503 1.00 83.12 106 ASN A N 1
ATOM 854 C CA . ASN A 1 106 ? 9.478 21.308 -10.062 1.00 83.12 106 ASN A CA 1
ATOM 855 C C . ASN A 1 106 ? 9.728 19.862 -10.533 1.00 83.12 106 ASN A C 1
ATOM 857 O O . ASN A 1 106 ? 10.696 19.220 -10.117 1.00 83.12 106 ASN A O 1
ATOM 861 N N . MET A 1 107 ? 8.829 19.344 -11.379 1.00 81.25 107 MET A N 1
ATOM 862 C CA . MET A 1 107 ? 8.803 17.930 -11.785 1.00 81.25 107 MET A CA 1
ATOM 863 C C . MET A 1 107 ? 10.111 17.455 -12.413 1.00 81.25 107 MET A C 1
ATOM 865 O O . MET A 1 107 ? 10.601 16.380 -12.070 1.00 81.25 107 MET A O 1
ATOM 869 N N . ASP A 1 108 ? 10.705 18.261 -13.293 1.00 78.75 108 ASP A N 1
ATOM 870 C CA . ASP A 1 108 ? 11.905 17.853 -14.024 1.00 78.75 108 ASP A CA 1
ATOM 871 C C . ASP A 1 108 ? 13.085 17.636 -13.061 1.00 78.75 108 ASP A C 1
ATOM 873 O O . ASP A 1 108 ? 13.746 16.602 -13.113 1.00 78.75 108 ASP A O 1
ATOM 877 N N . GLN A 1 109 ? 13.279 18.528 -12.084 1.00 77.25 109 GLN A N 1
ATOM 878 C CA . GLN A 1 109 ? 14.322 18.377 -11.064 1.00 77.25 109 GLN A CA 1
ATOM 879 C C . GLN A 1 109 ? 14.023 17.232 -10.085 1.00 77.25 109 GLN A C 1
ATOM 881 O O . GLN A 1 109 ? 14.931 16.488 -9.712 1.00 77.25 109 GLN A O 1
ATOM 886 N N . ALA A 1 110 ? 12.760 17.071 -9.677 1.00 77.12 110 ALA A N 1
ATOM 887 C CA . ALA A 1 110 ? 12.348 16.012 -8.755 1.00 77.12 110 ALA A CA 1
ATOM 888 C C . ALA A 1 110 ? 12.460 14.604 -9.370 1.00 77.12 110 ALA A C 1
ATOM 890 O O . ALA A 1 110 ? 12.608 13.625 -8.637 1.00 77.12 110 ALA A O 1
ATOM 891 N N . SER A 1 111 ? 12.397 14.498 -10.700 1.00 78.62 111 SER A N 1
ATOM 892 C CA . SER A 1 111 ? 12.487 13.227 -11.425 1.00 78.62 111 SER A CA 1
ATOM 893 C C . SER A 1 111 ? 13.911 12.679 -11.574 1.00 78.62 111 SER A C 1
ATOM 895 O O . SER A 1 111 ? 14.084 11.464 -11.623 1.00 78.62 111 SER A O 1
ATOM 897 N N . ILE A 1 112 ? 14.929 13.550 -11.598 1.00 76.31 112 ILE A N 1
ATOM 898 C CA . ILE A 1 112 ? 16.330 13.153 -11.828 1.00 76.31 112 ILE A CA 1
ATOM 899 C C . ILE A 1 112 ? 16.856 12.302 -10.669 1.00 76.31 112 ILE A C 1
ATOM 901 O O . ILE A 1 112 ? 17.394 11.216 -10.886 1.00 76.31 112 ILE A O 1
ATOM 905 N N . ASP A 1 113 ? 16.684 12.789 -9.440 1.00 75.31 113 ASP A N 1
ATOM 906 C CA . ASP A 1 113 ? 17.047 12.067 -8.223 1.00 75.31 113 ASP A CA 1
ATOM 907 C C . ASP A 1 113 ? 16.014 12.345 -7.129 1.00 75.31 113 ASP A C 1
ATOM 909 O O . ASP A 1 113 ? 16.068 13.333 -6.390 1.00 75.31 113 ASP A O 1
ATOM 913 N N . GLN A 1 114 ? 15.046 11.436 -7.042 1.00 76.25 114 GLN A N 1
ATOM 914 C CA . GLN A 1 114 ? 13.943 11.518 -6.091 1.00 76.25 114 GLN A CA 1
ATOM 915 C C . GLN A 1 114 ? 14.441 11.499 -4.639 1.00 76.25 114 GLN A C 1
ATOM 917 O O . GLN A 1 114 ? 13.868 12.170 -3.778 1.00 76.25 114 GLN A O 1
ATOM 922 N N . MET A 1 115 ? 15.509 10.746 -4.353 1.00 74.56 115 MET A N 1
ATOM 923 C CA . MET A 1 115 ? 16.051 10.637 -3.000 1.00 74.56 115 MET A CA 1
ATOM 924 C C . MET A 1 115 ? 16.783 11.923 -2.614 1.00 74.56 115 MET A C 1
ATOM 926 O O . MET A 1 115 ? 16.541 12.459 -1.529 1.00 74.56 115 MET A O 1
ATOM 930 N N . ALA A 1 116 ? 17.601 12.472 -3.515 1.00 79.38 116 ALA A N 1
ATOM 931 C CA . ALA A 1 116 ? 18.232 13.771 -3.306 1.00 79.38 116 ALA A CA 1
ATOM 932 C C . ALA A 1 116 ? 17.189 14.891 -3.168 1.00 79.38 116 ALA A C 1
ATOM 934 O O . ALA A 1 116 ? 17.329 15.757 -2.306 1.00 79.38 116 ALA A O 1
ATOM 935 N N . TYR A 1 117 ? 16.099 14.855 -3.944 1.00 84.31 117 TYR A N 1
ATOM 936 C CA . TYR A 1 117 ? 15.000 15.813 -3.809 1.00 84.31 117 TYR A CA 1
ATOM 937 C C . TYR A 1 117 ? 14.314 15.728 -2.437 1.00 84.31 117 TYR A C 1
ATOM 939 O O . TYR A 1 117 ? 14.055 16.752 -1.794 1.00 84.31 117 TYR A O 1
ATOM 947 N N . LEU A 1 118 ? 14.034 14.518 -1.945 1.00 80.62 118 LEU A N 1
ATOM 948 C CA . LEU A 1 118 ? 13.457 14.335 -0.611 1.00 80.62 118 LEU A CA 1
ATOM 949 C C . LEU A 1 118 ? 14.375 14.884 0.491 1.00 80.62 118 LEU A C 1
ATOM 951 O O . LEU A 1 118 ? 13.873 15.450 1.462 1.00 80.62 118 LEU A O 1
ATOM 955 N N . GLN A 1 119 ? 15.694 14.778 0.315 1.00 82.50 119 GLN A N 1
ATOM 956 C CA . GLN A 1 119 ? 16.702 15.267 1.263 1.00 82.50 119 GLN A CA 1
ATOM 957 C C . GLN A 1 119 ? 17.052 16.756 1.109 1.00 82.50 119 GLN A C 1
ATOM 959 O O . GLN A 1 119 ? 17.640 17.341 2.017 1.00 82.50 119 GLN A O 1
ATOM 964 N N . SER A 1 120 ? 16.703 17.386 -0.013 1.00 85.69 120 SER A N 1
ATOM 965 C CA . SER A 1 120 ? 17.052 18.784 -0.281 1.00 85.69 120 SER A CA 1
ATOM 966 C C . SER A 1 120 ? 16.216 19.765 0.552 1.00 85.69 120 SER A C 1
ATOM 968 O O . SER A 1 120 ? 15.258 19.391 1.230 1.00 85.69 120 SER A O 1
ATOM 970 N N . SER A 1 121 ? 16.517 21.060 0.473 1.00 87.50 121 SER A N 1
ATOM 971 C CA . SER A 1 121 ? 15.627 22.112 0.984 1.00 87.50 121 SER A CA 1
ATOM 972 C C . SER A 1 121 ? 14.531 22.511 -0.007 1.00 87.50 121 SER A C 1
ATOM 974 O O . SER A 1 121 ? 13.695 23.339 0.343 1.00 87.50 121 SER A O 1
ATOM 976 N N . GLU A 1 122 ? 14.496 21.934 -1.213 1.00 87.31 122 GLU A N 1
ATOM 977 C CA . GLU A 1 122 ? 13.529 22.295 -2.255 1.00 87.31 122 GLU A CA 1
ATOM 978 C C . GLU A 1 122 ? 12.109 21.856 -1.882 1.00 87.31 122 GLU A C 1
ATOM 980 O O . GLU A 1 122 ? 11.906 20.797 -1.272 1.00 87.31 122 GLU A O 1
ATOM 985 N N . GLY A 1 123 ? 11.121 22.670 -2.260 1.00 89.75 123 GLY A N 1
ATOM 986 C CA . GLY A 1 123 ? 9.705 22.385 -2.056 1.00 89.75 123 GLY A CA 1
ATOM 987 C C . GLY A 1 123 ? 8.795 23.587 -2.312 1.00 89.75 123 GLY A C 1
ATOM 988 O O . GLY A 1 123 ? 9.231 24.642 -2.763 1.00 89.75 123 GLY A O 1
ATOM 989 N N . SER A 1 124 ? 7.506 23.427 -2.013 1.00 93.94 124 SER A N 1
ATOM 990 C CA . SER A 1 124 ? 6.485 24.464 -2.185 1.00 93.94 124 SER A CA 1
ATOM 991 C C . SER A 1 124 ? 5.998 24.982 -0.837 1.00 93.94 124 SER A C 1
ATOM 993 O O . SER A 1 124 ? 5.235 24.311 -0.138 1.00 93.94 124 SER A O 1
ATOM 995 N N . LEU A 1 125 ? 6.387 26.210 -0.475 1.00 94.31 125 LEU A N 1
ATOM 996 C CA . LEU A 1 125 ? 5.925 26.854 0.763 1.00 94.31 125 LEU A CA 1
ATOM 997 C C . LEU A 1 125 ? 4.395 26.942 0.810 1.00 94.31 125 LEU A C 1
ATOM 999 O O . LEU A 1 125 ? 3.780 26.617 1.825 1.00 94.31 125 LEU A O 1
ATOM 1003 N N . LEU A 1 126 ? 3.783 27.333 -0.310 1.00 94.69 126 LEU A N 1
ATOM 1004 C CA . LEU A 1 126 ? 2.332 27.399 -0.453 1.00 94.69 126 LEU A CA 1
ATOM 1005 C C . LEU A 1 126 ? 1.697 26.015 -0.270 1.00 94.69 126 LEU A C 1
ATOM 1007 O O . LEU A 1 126 ? 0.715 25.889 0.458 1.00 94.69 126 LEU A O 1
ATOM 1011 N N . GLY A 1 127 ? 2.297 24.972 -0.848 1.00 93.81 127 GLY A N 1
ATOM 1012 C CA . GLY A 1 127 ? 1.852 23.596 -0.656 1.00 93.81 127 GLY A CA 1
ATOM 1013 C C . GLY A 1 127 ? 1.902 23.142 0.803 1.00 93.81 127 GLY A C 1
ATOM 1014 O O . GLY A 1 127 ? 0.932 22.576 1.311 1.00 93.81 127 GLY A O 1
ATOM 1015 N N . GLY A 1 128 ? 2.988 23.462 1.509 1.00 96.06 128 GLY A N 1
ATOM 1016 C CA . GLY A 1 128 ? 3.121 23.182 2.938 1.00 96.06 128 GLY A CA 1
ATOM 1017 C C . GLY A 1 128 ? 2.061 23.899 3.778 1.00 96.06 128 GLY A C 1
ATOM 1018 O O . GLY A 1 128 ? 1.390 23.272 4.600 1.00 96.06 128 GLY A O 1
ATOM 1019 N N . ILE A 1 129 ? 1.848 25.198 3.545 1.00 96.81 129 ILE A N 1
ATOM 1020 C CA . ILE A 1 129 ? 0.843 25.990 4.274 1.00 96.81 129 ILE A CA 1
ATOM 1021 C C . ILE A 1 129 ? -0.569 25.447 4.023 1.00 96.81 129 ILE A C 1
ATOM 1023 O O . ILE A 1 129 ? -1.341 25.294 4.972 1.00 96.81 129 ILE A O 1
ATOM 1027 N N . LEU A 1 130 ? -0.904 25.120 2.772 1.00 96.00 130 LEU A N 1
ATOM 1028 C CA . LEU A 1 130 ? -2.208 24.557 2.423 1.00 96.00 130 LEU A CA 1
ATOM 1029 C C . LEU A 1 130 ? -2.436 23.204 3.101 1.00 96.00 130 LEU A C 1
ATOM 1031 O O . LEU A 1 130 ? -3.472 23.012 3.735 1.00 96.00 130 LEU A O 1
ATOM 1035 N N . ALA A 1 131 ? -1.467 22.289 3.038 1.00 95.69 131 ALA A N 1
ATOM 1036 C CA . ALA A 1 131 ? -1.578 20.982 3.684 1.00 95.69 131 ALA A CA 1
ATOM 1037 C C . ALA A 1 131 ? -1.707 21.099 5.213 1.00 95.69 131 ALA A C 1
ATOM 1039 O O . ALA A 1 131 ? -2.532 20.418 5.828 1.00 95.69 131 ALA A O 1
ATOM 1040 N N . MET A 1 132 ? -0.951 22.010 5.832 1.00 96.75 132 MET A N 1
ATOM 1041 C CA . MET A 1 132 ? -1.070 22.317 7.258 1.00 96.75 132 MET A CA 1
ATOM 1042 C C . MET A 1 132 ? -2.465 22.841 7.612 1.00 96.75 132 MET A C 1
ATOM 1044 O O . MET A 1 132 ? -3.083 22.355 8.562 1.00 96.75 132 MET A O 1
ATOM 1048 N N . ALA A 1 133 ? -2.988 23.798 6.841 1.00 95.62 133 ALA A N 1
ATOM 1049 C CA . ALA A 1 133 ? -4.314 24.364 7.066 1.00 95.62 133 ALA A CA 1
ATOM 1050 C C . ALA A 1 133 ? -5.417 23.304 6.913 1.00 95.62 133 ALA A C 1
ATOM 1052 O O . ALA A 1 133 ? -6.307 23.222 7.762 1.00 95.62 133 ALA A O 1
ATOM 1053 N N . LEU A 1 134 ? -5.324 22.453 5.886 1.00 95.31 134 LEU A N 1
ATOM 1054 C CA . LEU A 1 134 ? -6.258 21.348 5.645 1.00 95.31 134 LEU A CA 1
ATOM 1055 C C . LEU A 1 134 ? -6.242 20.295 6.761 1.00 95.31 134 LEU A C 1
ATOM 1057 O O . LEU A 1 134 ? -7.266 19.664 7.010 1.00 95.31 134 LEU A O 1
ATOM 1061 N N . SER A 1 135 ? -5.118 20.131 7.459 1.00 94.44 135 SER A N 1
ATOM 1062 C CA . SER A 1 135 ? -4.989 19.220 8.600 1.00 94.44 135 SER A CA 1
ATOM 1063 C C . SER A 1 135 ? -5.510 19.836 9.907 1.00 94.44 135 SER A C 1
ATOM 1065 O O . SER A 1 135 ? -6.333 19.239 10.606 1.00 94.44 135 SER A O 1
ATOM 1067 N N . ILE A 1 136 ? -5.091 21.068 10.225 1.00 95.00 136 ILE A N 1
ATOM 1068 C CA . ILE A 1 136 ? -5.432 21.733 11.491 1.00 95.00 136 ILE A CA 1
ATOM 1069 C C . ILE A 1 136 ? -6.896 22.173 11.518 1.00 95.00 136 ILE A C 1
ATOM 1071 O O . ILE A 1 136 ? -7.573 21.975 12.526 1.00 95.00 136 ILE A O 1
ATOM 1075 N N . PHE A 1 137 ? -7.407 22.780 10.444 1.00 94.69 137 PHE A N 1
ATOM 1076 C CA . PHE A 1 137 ? -8.707 23.452 10.475 1.00 94.69 137 PHE A CA 1
ATOM 1077 C C . PHE A 1 137 ? -9.886 22.509 10.775 1.00 94.69 137 PHE A C 1
ATOM 1079 O O . PHE A 1 137 ? -10.683 22.830 11.666 1.00 94.69 137 PHE A O 1
ATOM 1086 N N . PRO A 1 138 ? -10.019 21.334 10.124 1.00 93.38 138 PRO A N 1
ATOM 1087 C CA . PRO A 1 138 ? -11.091 20.394 10.441 1.00 93.38 138 PRO A CA 1
ATOM 1088 C C . PRO A 1 138 ? -10.944 19.802 11.845 1.00 93.38 138 PRO A C 1
ATOM 1090 O O . PRO A 1 138 ? -11.935 19.688 12.567 1.00 93.38 138 PRO A O 1
ATOM 1093 N N . ALA A 1 139 ? -9.714 19.469 12.252 1.00 90.62 139 ALA A N 1
ATOM 1094 C CA . ALA A 1 139 ? -9.428 18.903 13.566 1.00 90.62 139 ALA A CA 1
ATOM 1095 C C . ALA A 1 139 ? -9.747 19.899 14.693 1.00 90.62 139 ALA A C 1
ATOM 1097 O O . ALA A 1 139 ? -10.405 19.542 15.670 1.00 90.62 139 ALA A O 1
ATOM 1098 N N . TYR A 1 140 ? -9.370 21.166 14.515 1.00 93.38 140 TYR A N 1
ATOM 1099 C CA . TYR A 1 140 ? -9.710 22.257 15.423 1.00 93.38 140 TYR A CA 1
ATOM 1100 C C . TYR A 1 140 ? -11.224 22.471 15.505 1.00 93.38 140 TYR A C 1
ATOM 1102 O O . TYR A 1 140 ? -11.780 22.502 16.602 1.00 93.38 140 TYR A O 1
ATOM 1110 N N . ARG A 1 141 ? -11.915 22.569 14.357 1.00 94.06 141 ARG A N 1
ATOM 1111 C CA . ARG A 1 141 ? -13.378 22.738 14.323 1.00 94.06 141 ARG A CA 1
ATOM 1112 C C . ARG A 1 141 ? -14.101 21.603 15.035 1.00 94.06 141 ARG A C 1
ATOM 1114 O O . ARG A 1 141 ? -15.042 21.862 15.782 1.00 94.06 141 ARG A O 1
ATOM 1121 N N . LYS A 1 142 ? -13.658 20.362 14.821 1.00 90.94 142 LYS A N 1
ATOM 1122 C CA . LYS A 1 142 ? -14.206 19.189 15.502 1.00 90.94 142 LYS A CA 1
ATOM 1123 C C . LYS A 1 142 ? -13.981 19.274 17.013 1.00 90.94 142 LYS A C 1
ATOM 1125 O O . LYS A 1 142 ? -14.945 19.190 17.765 1.00 90.94 142 LYS A O 1
ATOM 1130 N N . ALA A 1 143 ? -12.747 19.528 17.446 1.00 88.38 143 ALA A N 1
ATOM 1131 C CA . ALA A 1 143 ? -12.411 19.605 18.866 1.00 88.38 143 ALA A CA 1
ATOM 1132 C C . ALA A 1 143 ? -13.132 20.752 19.591 1.00 88.38 143 ALA A C 1
ATOM 1134 O O . ALA A 1 143 ? -13.552 20.581 20.729 1.00 88.38 143 ALA A O 1
ATOM 1135 N N . LYS A 1 144 ? -13.328 21.899 18.926 1.00 90.06 144 LYS A N 1
ATOM 1136 C CA . LYS A 1 144 ? -14.097 23.033 19.461 1.00 90.06 144 LYS A CA 1
ATOM 1137 C C . LYS A 1 144 ? -15.592 22.716 19.564 1.00 90.06 144 LYS A C 1
ATOM 1139 O O . LYS A 1 144 ? -16.242 23.136 20.511 1.00 90.06 144 LYS A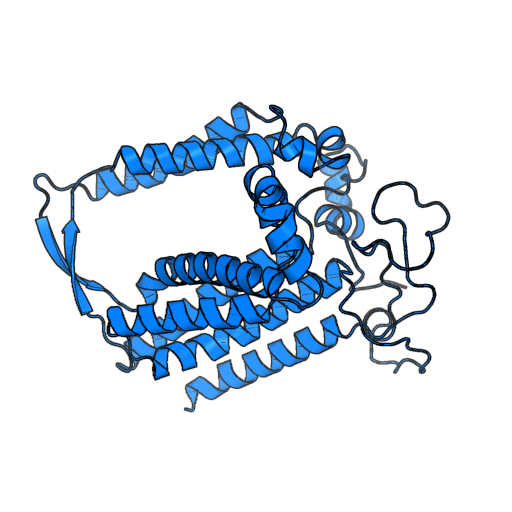 O 1
ATOM 1144 N N . LYS A 1 145 ? -16.145 21.972 18.599 1.00 89.62 145 LYS A N 1
ATOM 1145 C CA . LYS A 1 145 ? -17.550 21.530 18.620 1.00 89.62 145 LYS A CA 1
ATOM 1146 C C . LYS A 1 145 ? -17.821 20.508 19.730 1.00 89.62 145 LYS A C 1
ATOM 1148 O O . LYS A 1 145 ? -18.921 20.481 20.268 1.00 89.62 145 LYS A O 1
ATOM 1153 N N . GLU A 1 146 ? -16.839 19.668 20.036 1.00 86.56 146 GLU A N 1
ATOM 1154 C CA . GLU A 1 146 ? -16.907 18.629 21.073 1.00 86.56 146 GLU A CA 1
ATOM 1155 C C . GLU A 1 146 ? -16.437 19.130 22.456 1.00 86.56 146 GLU A C 1
ATOM 1157 O O . GLU A 1 146 ? -16.433 18.361 23.415 1.00 86.56 146 GLU A O 1
ATOM 1162 N N . GLU A 1 147 ? -16.041 20.403 22.575 1.00 87.38 147 GLU A N 1
ATOM 1163 C CA . GLU A 1 147 ? -15.591 21.023 23.824 1.00 87.38 147 GLU A CA 1
ATOM 1164 C C . GLU A 1 147 ? -16.758 21.204 24.799 1.00 87.38 147 GLU A C 1
ATOM 1166 O O . GLU A 1 147 ? -17.811 21.739 24.448 1.00 87.38 147 GLU A O 1
ATOM 1171 N N . LEU A 1 148 ? -16.554 20.773 26.044 1.00 85.38 148 LEU A N 1
ATOM 1172 C CA . LEU A 1 148 ? -17.521 20.942 27.122 1.00 85.38 148 LEU A CA 1
ATOM 1173 C C . LEU A 1 148 ? -17.037 22.044 28.074 1.00 85.38 148 LEU A C 1
ATOM 1175 O O . LEU A 1 148 ? -15.829 22.207 28.245 1.00 85.38 148 LEU A O 1
ATOM 1179 N N . PRO A 1 149 ? -17.947 22.765 28.761 1.00 82.06 149 PRO A N 1
ATOM 1180 C CA . PRO A 1 149 ? -17.569 23.779 29.752 1.00 82.06 149 PRO A CA 1
ATOM 1181 C C . PRO A 1 149 ? -16.667 23.241 30.870 1.00 82.06 149 PRO A C 1
ATOM 1183 O O . PRO A 1 149 ? -15.880 23.986 31.452 1.00 82.06 149 PRO A O 1
ATOM 1186 N N . LYS A 1 150 ? -16.790 21.946 31.180 1.00 81.94 150 LYS A N 1
ATOM 1187 C CA . LYS A 1 150 ? -15.865 21.200 32.029 1.00 81.94 150 LYS A CA 1
ATOM 1188 C C . LYS A 1 150 ? -15.613 19.839 31.382 1.00 81.94 150 LYS A C 1
ATOM 1190 O O . LYS A 1 150 ? -16.585 19.193 30.998 1.00 81.94 150 LYS A O 1
ATOM 1195 N N . PRO A 1 151 ? -14.353 19.393 31.268 1.00 83.50 151 PRO A N 1
ATOM 1196 C CA . PRO A 1 151 ? -14.060 18.051 30.793 1.00 83.50 151 PRO A CA 1
ATOM 1197 C C . PRO A 1 151 ? -14.684 17.009 31.722 1.00 83.50 151 PRO A C 1
ATOM 1199 O O . PRO A 1 151 ? -14.499 17.064 32.941 1.00 83.50 151 PRO A O 1
ATOM 1202 N N . GLU A 1 152 ? -15.405 16.053 31.148 1.00 85.25 152 GLU A N 1
ATOM 1203 C CA . GLU A 1 152 ? -16.075 14.987 31.889 1.00 85.25 152 GLU A CA 1
ATOM 1204 C C . GLU A 1 152 ? -15.418 13.646 31.587 1.00 85.25 152 GLU A C 1
ATOM 1206 O O . GLU A 1 152 ? -15.054 13.339 30.448 1.00 85.25 152 GLU A O 1
ATOM 1211 N N . ARG A 1 153 ? -15.270 12.822 32.625 1.00 83.94 153 ARG A N 1
ATOM 1212 C CA . ARG A 1 153 ? -14.798 11.451 32.469 1.00 83.94 153 ARG A CA 1
ATOM 1213 C C . ARG A 1 153 ? -15.991 10.565 32.163 1.00 83.94 153 ARG A C 1
ATOM 1215 O O . ARG A 1 153 ? -16.879 10.410 33.001 1.00 83.94 153 ARG A O 1
ATOM 1222 N N . ARG A 1 154 ? -16.018 9.998 30.960 1.00 82.50 154 ARG A N 1
ATOM 1223 C CA . ARG A 1 154 ? -17.094 9.116 30.516 1.00 82.50 154 ARG A CA 1
ATOM 1224 C C . ARG A 1 154 ? -16.547 7.721 30.284 1.00 82.50 154 ARG A C 1
ATOM 1226 O O . ARG A 1 154 ? -15.533 7.547 29.615 1.00 82.50 154 ARG A O 1
ATOM 1233 N N . TRP A 1 155 ? -17.257 6.733 30.809 1.00 83.12 155 TRP A N 1
ATOM 1234 C CA . TRP A 1 155 ? -17.067 5.348 30.412 1.00 83.12 155 TRP A CA 1
ATOM 1235 C C . TRP A 1 155 ? -17.743 5.150 29.063 1.00 83.12 155 TRP A C 1
ATOM 1237 O O . TRP A 1 155 ? -18.959 5.305 28.947 1.00 83.12 155 TRP A O 1
ATOM 1247 N N . VAL A 1 156 ? -16.941 4.878 28.039 1.00 83.81 156 VAL A N 1
ATOM 1248 C CA . VAL A 1 156 ? -17.430 4.545 26.701 1.00 83.81 156 VAL A CA 1
ATOM 1249 C C . VAL A 1 156 ? -16.929 3.154 26.353 1.00 83.81 156 VAL A C 1
ATOM 1251 O O . VAL A 1 156 ? -15.750 2.843 26.544 1.00 83.81 156 VAL A O 1
ATOM 1254 N N . ASP A 1 157 ? -17.836 2.311 25.870 1.00 84.44 157 ASP A N 1
ATOM 1255 C CA . ASP A 1 157 ? -17.489 0.988 25.369 1.00 84.44 157 ASP A CA 1
ATOM 1256 C C . ASP A 1 157 ? -16.725 1.147 24.064 1.00 84.44 157 ASP A C 1
ATOM 1258 O O . ASP A 1 157 ? -17.288 1.556 23.050 1.00 84.44 157 ASP A O 1
ATOM 1262 N N . TYR A 1 158 ? -15.427 0.850 24.106 1.00 87.56 158 TYR A N 1
ATOM 1263 C CA . TYR A 1 158 ? -14.569 1.003 22.942 1.00 87.56 158 TYR A CA 1
ATOM 1264 C C . TYR A 1 158 ? -14.546 -0.298 22.149 1.00 87.56 158 TYR A C 1
ATOM 1266 O O . TYR A 1 158 ? -14.022 -1.321 22.611 1.00 87.56 158 TYR A O 1
ATOM 1274 N N . MET A 1 159 ? -15.151 -0.262 20.966 1.00 93.06 159 MET A N 1
ATOM 1275 C CA . MET A 1 159 ? -15.358 -1.443 20.139 1.00 93.06 159 MET A CA 1
ATOM 1276 C C . MET A 1 159 ? -14.083 -1.809 19.359 1.00 93.06 159 MET A C 1
ATOM 1278 O O . MET A 1 159 ? -13.265 -0.938 19.035 1.00 93.06 159 MET A O 1
ATOM 1282 N N . PRO A 1 160 ? -13.854 -3.095 19.040 1.00 94.00 160 PRO A N 1
ATOM 1283 C CA . PRO A 1 160 ? -12.709 -3.509 18.228 1.00 94.00 160 PRO A CA 1
ATOM 1284 C C . PRO A 1 160 ? -12.589 -2.794 16.870 1.00 94.00 160 PRO A C 1
ATOM 1286 O O . PRO A 1 160 ? -11.476 -2.439 16.480 1.00 94.00 160 PRO A O 1
ATOM 1289 N N . HIS A 1 161 ? -13.694 -2.516 16.167 1.00 95.50 161 HIS A N 1
ATOM 1290 C CA . HIS A 1 161 ? -13.666 -1.823 14.870 1.00 95.50 161 HIS A CA 1
ATOM 1291 C C . HIS A 1 161 ? -13.181 -0.363 14.952 1.00 95.50 161 HIS A C 1
ATOM 1293 O O . HIS A 1 161 ? -12.770 0.212 13.941 1.00 95.50 161 HIS A O 1
ATOM 1299 N N . GLU A 1 162 ? -13.227 0.253 16.135 1.00 93.44 162 GLU A N 1
ATOM 1300 C CA . GLU A 1 162 ? -12.743 1.620 16.365 1.00 93.44 162 GLU A CA 1
ATOM 1301 C C . GLU A 1 162 ? -11.221 1.660 16.567 1.00 93.44 162 GLU A C 1
ATOM 1303 O O . GLU A 1 162 ? -10.596 2.701 16.373 1.00 93.44 162 GLU A O 1
ATOM 1308 N N . GLN A 1 163 ? -10.617 0.509 16.884 1.00 93.69 163 GLN A N 1
ATOM 1309 C CA . GLN A 1 163 ? -9.192 0.341 17.190 1.00 93.69 163 GLN A CA 1
ATOM 1310 C C . GLN A 1 163 ? -8.328 0.018 15.963 1.00 93.69 163 GLN A C 1
ATOM 1312 O O . GLN A 1 163 ? -7.125 -0.193 16.097 1.00 93.69 163 GLN A O 1
ATOM 1317 N N . ILE A 1 164 ? -8.907 0.009 14.758 1.00 94.56 164 ILE A N 1
ATOM 1318 C CA . ILE A 1 164 ? -8.202 -0.319 13.506 1.00 94.56 164 ILE A CA 1
ATOM 1319 C C . ILE A 1 164 ? -6.985 0.584 13.290 1.00 94.56 164 ILE A C 1
ATOM 1321 O O . ILE A 1 164 ? -5.928 0.098 12.905 1.00 94.56 164 ILE A O 1
ATOM 1325 N N . GLY A 1 165 ? -7.107 1.884 13.576 1.00 91.31 165 GLY A N 1
ATOM 1326 C CA . GLY A 1 165 ? -5.987 2.821 13.448 1.00 91.31 165 GLY A CA 1
ATOM 1327 C C . GLY A 1 165 ? -4.813 2.460 14.364 1.00 91.31 165 GLY A C 1
ATOM 1328 O O . GLY A 1 165 ? -3.677 2.412 13.902 1.00 91.31 165 GLY A O 1
ATOM 1329 N N . GLU A 1 166 ? -5.089 2.133 15.634 1.00 92.94 166 GLU A N 1
ATOM 1330 C CA . GLU A 1 166 ? -4.067 1.659 16.581 1.00 92.94 166 GLU A CA 1
ATOM 1331 C C . GLU A 1 166 ? -3.411 0.367 16.078 1.00 92.94 166 GLU A C 1
ATOM 1333 O O . GLU A 1 166 ? -2.187 0.257 16.086 1.00 92.94 166 GLU A O 1
ATOM 1338 N N . MET A 1 167 ? -4.216 -0.587 15.595 1.00 94.75 167 MET A N 1
ATOM 1339 C CA . MET A 1 167 ? -3.717 -1.852 15.050 1.00 94.75 167 MET A CA 1
ATOM 1340 C C . MET A 1 167 ? -2.796 -1.620 13.849 1.00 94.75 167 MET A C 1
ATOM 1342 O O . MET A 1 167 ? -1.702 -2.173 13.817 1.00 94.75 167 MET A O 1
ATOM 1346 N N . VAL A 1 168 ? -3.194 -0.780 12.888 1.00 93.12 168 VAL A N 1
ATOM 1347 C CA . VAL A 1 168 ? -2.390 -0.483 11.691 1.00 93.12 168 VAL A CA 1
ATOM 1348 C C . VAL A 1 168 ? -1.054 0.152 12.072 1.00 93.12 168 VAL A C 1
ATOM 1350 O O . VAL A 1 168 ? -0.018 -0.285 11.580 1.00 93.12 168 VAL A O 1
ATOM 1353 N N . VAL A 1 169 ? -1.054 1.136 12.976 1.00 92.44 169 VAL A N 1
ATOM 1354 C CA . VAL A 1 169 ? 0.181 1.806 13.417 1.00 92.44 169 VAL A CA 1
ATOM 1355 C C . VAL A 1 169 ? 1.108 0.831 14.142 1.00 92.44 169 VAL A C 1
ATOM 1357 O O . VAL A 1 169 ? 2.298 0.776 13.840 1.00 92.44 169 VAL A O 1
ATOM 1360 N N . ILE A 1 170 ? 0.573 0.022 15.061 1.00 94.88 170 ILE A N 1
ATOM 1361 C CA . ILE A 1 170 ? 1.353 -0.988 15.787 1.00 94.88 170 ILE A CA 1
ATOM 1362 C C . ILE A 1 170 ? 1.920 -2.025 14.810 1.00 94.88 170 ILE A C 1
ATOM 1364 O O . ILE A 1 170 ? 3.117 -2.303 14.845 1.00 94.88 170 ILE A O 1
ATOM 1368 N N . ALA A 1 171 ? 1.099 -2.560 13.905 1.00 93.94 171 ALA A N 1
ATOM 1369 C CA . ALA A 1 171 ? 1.545 -3.528 12.907 1.00 93.94 171 ALA A CA 1
ATOM 1370 C C . ALA A 1 171 ? 2.624 -2.950 11.983 1.00 93.94 171 ALA A C 1
ATOM 1372 O O . ALA A 1 171 ? 3.595 -3.641 11.694 1.00 93.94 171 ALA A O 1
ATOM 1373 N N . ALA A 1 172 ? 2.493 -1.689 11.558 1.00 90.81 172 ALA A N 1
ATOM 1374 C CA . ALA A 1 172 ? 3.486 -1.029 10.717 1.00 90.81 172 ALA A CA 1
ATOM 1375 C C . ALA A 1 172 ? 4.828 -0.860 11.447 1.00 90.81 172 ALA A C 1
ATOM 1377 O O . ALA A 1 172 ? 5.865 -1.241 10.911 1.00 90.81 172 ALA A O 1
ATOM 1378 N N . ILE A 1 173 ? 4.814 -0.357 12.688 1.00 91.44 173 ILE A N 1
ATOM 1379 C CA . ILE A 1 173 ? 6.036 -0.150 13.480 1.00 91.44 173 ILE A CA 1
ATOM 1380 C C . ILE A 1 173 ? 6.740 -1.484 13.737 1.00 91.44 173 ILE A C 1
ATOM 1382 O O . ILE A 1 173 ? 7.907 -1.649 13.388 1.00 91.44 173 ILE A O 1
ATOM 1386 N N . PHE A 1 174 ? 6.038 -2.456 14.324 1.00 95.06 174 PHE A N 1
ATOM 1387 C CA . PHE A 1 174 ? 6.648 -3.741 14.670 1.00 95.06 174 PHE A CA 1
ATOM 1388 C C . PHE A 1 174 ? 6.957 -4.595 13.438 1.00 95.06 174 PHE A C 1
ATOM 1390 O O . PHE A 1 174 ? 7.925 -5.349 13.459 1.00 95.06 174 PHE A O 1
ATOM 1397 N N . GLY A 1 175 ? 6.193 -4.448 12.354 1.00 92.88 175 GLY A N 1
ATOM 1398 C CA . GLY A 1 175 ? 6.470 -5.092 11.075 1.00 92.88 175 GLY A CA 1
ATOM 1399 C C . GLY A 1 175 ? 7.762 -4.580 10.439 1.00 92.88 175 GLY A C 1
ATOM 1400 O O . GLY A 1 175 ? 8.619 -5.380 10.079 1.00 92.88 175 GLY A O 1
ATOM 1401 N N . ILE A 1 176 ? 7.960 -3.260 10.360 1.00 90.12 176 ILE A N 1
ATOM 1402 C CA . ILE A 1 176 ? 9.205 -2.687 9.821 1.00 90.12 176 ILE A CA 1
ATOM 1403 C C . ILE A 1 176 ? 10.397 -3.064 10.709 1.00 90.12 176 ILE A C 1
ATOM 1405 O O . ILE A 1 176 ? 11.418 -3.528 10.202 1.00 90.12 176 ILE A O 1
ATOM 1409 N N . LEU A 1 177 ? 10.255 -2.936 12.034 1.00 90.56 177 LEU A N 1
ATOM 1410 C CA . LEU A 1 177 ? 11.310 -3.316 12.977 1.00 90.56 177 LEU A CA 1
ATOM 1411 C C . LEU A 1 177 ? 11.679 -4.798 12.848 1.00 90.56 177 LEU A C 1
ATOM 1413 O O . LEU A 1 177 ? 12.856 -5.126 12.732 1.00 90.56 177 LEU A O 1
ATOM 1417 N N . GLY A 1 178 ? 10.691 -5.694 12.821 1.00 92.12 178 GLY A N 1
ATOM 1418 C CA . GLY A 1 178 ? 10.930 -7.126 12.662 1.00 92.12 178 GLY A CA 1
ATOM 1419 C C . GLY A 1 178 ? 11.578 -7.469 11.327 1.00 92.12 178 GLY A C 1
ATOM 1420 O O . GLY A 1 178 ? 12.546 -8.228 11.295 1.00 92.12 178 GLY A O 1
ATOM 1421 N N . ALA A 1 179 ? 11.086 -6.879 10.232 1.00 90.31 179 ALA A N 1
ATOM 1422 C CA . ALA A 1 179 ? 11.636 -7.080 8.894 1.00 90.31 179 ALA A CA 1
ATOM 1423 C C . ALA A 1 179 ? 13.116 -6.701 8.827 1.00 90.31 179 ALA A C 1
ATOM 1425 O O . ALA A 1 179 ? 13.899 -7.409 8.187 1.00 90.31 179 ALA A O 1
ATOM 1426 N N . LYS A 1 180 ? 13.495 -5.626 9.527 1.00 86.50 180 LYS A N 1
ATOM 1427 C CA . LYS A 1 180 ? 14.874 -5.158 9.590 1.00 86.50 180 LYS A CA 1
ATOM 1428 C C . LYS A 1 180 ? 15.754 -5.989 10.522 1.00 86.50 180 LYS A C 1
ATOM 1430 O O . LYS A 1 180 ? 16.885 -6.301 10.171 1.00 86.50 180 LYS A O 1
ATOM 1435 N N . ILE A 1 181 ? 15.230 -6.419 11.672 1.00 87.00 181 ILE A N 1
ATOM 1436 C CA . ILE A 1 181 ? 15.942 -7.350 12.563 1.00 87.00 181 ILE A CA 1
ATOM 1437 C C . ILE A 1 181 ? 16.315 -8.622 11.797 1.00 87.00 181 ILE A C 1
ATOM 1439 O O . ILE A 1 181 ? 17.460 -9.053 11.841 1.00 87.00 181 ILE A O 1
ATOM 1443 N N . PHE A 1 182 ? 15.372 -9.204 11.058 1.00 87.94 182 PHE A N 1
ATOM 1444 C CA . PHE A 1 182 ? 15.638 -10.422 10.291 1.00 87.94 182 PHE A CA 1
ATOM 1445 C C . PHE A 1 182 ? 16.543 -10.187 9.077 1.00 87.94 182 PHE A C 1
ATOM 1447 O O . PHE A 1 182 ? 17.275 -11.100 8.712 1.00 87.94 182 PHE A O 1
ATOM 1454 N N . ASP A 1 183 ? 16.535 -8.988 8.483 1.00 85.25 183 ASP A N 1
ATOM 1455 C CA . ASP A 1 183 ? 17.506 -8.593 7.449 1.00 85.25 183 ASP A CA 1
ATOM 1456 C C . ASP A 1 183 ? 18.942 -8.669 7.983 1.00 85.25 183 ASP A C 1
ATOM 1458 O O . ASP A 1 183 ? 19.800 -9.283 7.356 1.00 85.25 183 ASP A O 1
ATOM 1462 N N . PHE A 1 184 ? 19.189 -8.151 9.190 1.00 81.31 184 PHE A N 1
ATOM 1463 C CA . PHE A 1 184 ? 20.511 -8.230 9.823 1.00 81.31 184 PHE A CA 1
ATOM 1464 C C . PHE A 1 184 ? 20.919 -9.642 10.242 1.00 81.31 184 PHE A C 1
ATOM 1466 O O . PHE A 1 184 ? 22.107 -9.943 10.311 1.00 81.31 184 PHE A O 1
ATOM 1473 N N . LEU A 1 185 ? 19.950 -10.510 10.538 1.00 84.25 185 LEU A N 1
ATOM 1474 C CA . LEU A 1 185 ? 20.213 -11.890 10.946 1.00 84.25 185 LEU A CA 1
ATOM 1475 C C . LEU A 1 185 ? 20.509 -12.828 9.769 1.00 84.25 185 LEU A C 1
ATOM 1477 O O . LEU A 1 185 ? 20.811 -14.000 9.997 1.00 84.25 185 LEU A O 1
ATOM 1481 N N . GLN A 1 186 ? 20.422 -12.353 8.523 1.00 80.62 186 GLN A N 1
ATOM 1482 C CA . GLN A 1 186 ? 20.785 -13.173 7.373 1.00 80.62 186 GLN A CA 1
ATOM 1483 C C . GLN A 1 186 ? 22.280 -13.536 7.414 1.00 80.62 186 GLN A C 1
ATOM 1485 O O . GLN A 1 186 ? 23.096 -12.673 7.749 1.00 80.62 186 GLN A O 1
ATOM 1490 N N . PRO A 1 187 ? 22.660 -14.781 7.056 1.00 74.75 187 PRO A N 1
ATOM 1491 C CA . PRO A 1 187 ? 24.040 -15.263 7.173 1.00 74.75 187 PRO A CA 1
ATOM 1492 C C . PRO A 1 187 ? 25.081 -14.352 6.515 1.00 74.75 187 PRO A C 1
ATOM 1494 O O . PRO A 1 187 ? 26.149 -14.140 7.083 1.00 74.75 187 PRO A O 1
ATOM 1497 N N . ASP A 1 188 ? 24.733 -13.764 5.370 1.00 72.06 188 ASP A N 1
ATOM 1498 C CA . ASP A 1 188 ? 25.629 -12.903 4.596 1.00 72.06 188 ASP A CA 1
ATOM 1499 C C . ASP A 1 188 ? 25.748 -11.485 5.184 1.00 72.06 188 ASP A C 1
ATOM 1501 O O . ASP A 1 188 ? 26.737 -10.805 4.949 1.00 72.06 188 ASP A O 1
ATOM 1505 N N . ARG A 1 189 ? 24.765 -11.034 5.978 1.00 71.44 189 ARG A N 1
ATOM 1506 C CA . ARG A 1 189 ? 24.694 -9.667 6.536 1.00 71.44 189 ARG A CA 1
ATOM 1507 C C . ARG A 1 189 ? 25.100 -9.577 8.002 1.00 71.44 189 ARG A C 1
ATOM 1509 O O . ARG A 1 189 ? 25.422 -8.493 8.483 1.00 71.44 189 ARG A O 1
ATOM 1516 N N . ILE A 1 190 ? 25.091 -10.695 8.726 1.00 72.12 190 ILE A N 1
ATOM 1517 C CA . ILE A 1 190 ? 25.358 -10.694 10.168 1.00 72.12 190 ILE A CA 1
ATOM 1518 C C . ILE A 1 190 ? 26.816 -10.335 10.481 1.00 72.12 190 ILE A C 1
ATOM 1520 O O . ILE A 1 190 ? 27.083 -9.649 11.465 1.00 72.12 190 ILE A O 1
ATOM 1524 N N . GLN A 1 191 ? 27.758 -10.748 9.624 1.00 69.56 191 GLN A N 1
ATOM 1525 C CA . GLN A 1 191 ? 29.171 -10.385 9.760 1.00 69.56 191 GLN A CA 1
ATOM 1526 C C . GLN A 1 191 ? 29.380 -8.888 9.496 1.00 69.56 191 GLN A C 1
ATOM 1528 O O . GLN A 1 191 ? 30.024 -8.217 10.304 1.00 69.56 191 GLN A O 1
ATOM 1533 N N . ASP A 1 192 ? 28.749 -8.354 8.448 1.00 67.69 192 ASP A N 1
ATOM 1534 C CA . ASP A 1 192 ? 28.779 -6.926 8.111 1.00 67.69 192 ASP A CA 1
ATOM 1535 C C . ASP A 1 192 ? 28.129 -6.060 9.196 1.00 67.69 192 ASP A C 1
ATOM 1537 O O . ASP A 1 192 ? 28.614 -4.972 9.496 1.00 67.69 192 ASP A O 1
ATOM 1541 N N . PHE A 1 193 ? 27.057 -6.543 9.832 1.00 67.00 193 PHE A N 1
ATOM 1542 C CA . PHE A 1 193 ? 26.372 -5.828 10.907 1.00 67.00 193 PHE A CA 1
ATOM 1543 C C . PHE A 1 193 ? 27.279 -5.598 12.123 1.00 67.00 193 PHE A C 1
ATOM 1545 O O . PHE A 1 193 ? 27.364 -4.477 12.626 1.00 67.00 193 PHE A O 1
ATOM 1552 N N . PHE A 1 194 ? 27.982 -6.637 12.590 1.00 70.25 194 PHE A N 1
ATOM 1553 C CA . PHE A 1 194 ? 28.879 -6.503 13.743 1.00 70.25 194 PHE A CA 1
ATOM 1554 C C . PHE A 1 194 ? 30.121 -5.660 13.431 1.00 70.25 194 PHE A C 1
ATOM 1556 O O . PHE A 1 194 ? 30.640 -4.999 14.330 1.00 70.25 194 PHE A O 1
ATOM 1563 N N . GLN A 1 195 ? 30.580 -5.654 12.177 1.00 68.75 195 GLN A N 1
ATOM 1564 C CA . GLN A 1 195 ? 31.740 -4.868 11.751 1.00 68.75 195 GLN A CA 1
ATOM 1565 C C . GLN A 1 195 ? 31.394 -3.393 11.481 1.00 68.75 195 GLN A C 1
ATOM 1567 O O . GLN A 1 195 ? 32.191 -2.519 11.811 1.00 68.75 195 GLN A O 1
ATOM 1572 N N . ASN A 1 196 ? 30.186 -3.102 10.982 1.00 64.75 196 ASN A N 1
ATOM 1573 C CA . ASN A 1 196 ? 29.769 -1.766 10.529 1.00 64.75 196 ASN A CA 1
ATOM 1574 C C . ASN A 1 196 ? 28.682 -1.125 11.413 1.00 64.75 196 ASN A C 1
ATOM 1576 O O . ASN A 1 196 ? 27.958 -0.229 10.978 1.00 64.75 196 ASN A O 1
ATOM 1580 N N . MET A 1 197 ? 28.562 -1.546 12.679 1.00 64.94 197 MET A N 1
ATOM 1581 C CA . MET A 1 197 ? 27.560 -1.014 13.618 1.00 64.94 197 MET A CA 1
ATOM 1582 C C . MET A 1 197 ? 27.661 0.517 13.797 1.00 64.94 197 MET A C 1
ATOM 1584 O O . MET A 1 197 ? 26.651 1.179 14.037 1.00 64.94 197 MET A O 1
ATOM 1588 N N . GLY A 1 198 ? 28.863 1.087 13.636 1.00 64.50 198 GLY A N 1
ATOM 1589 C CA . GLY A 1 198 ? 29.09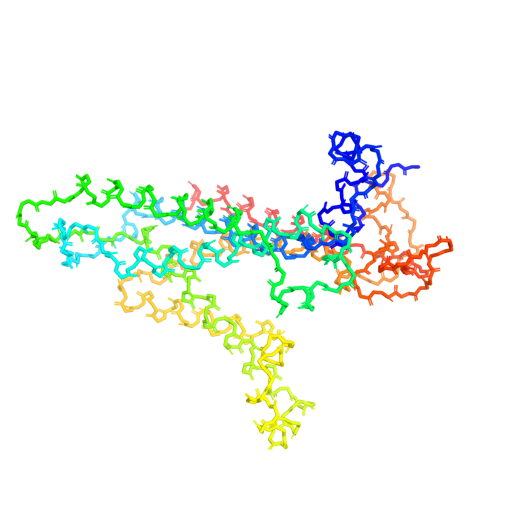6 2.537 13.636 1.00 64.50 198 GLY A CA 1
ATOM 1590 C C . GLY A 1 198 ? 28.550 3.259 12.396 1.00 64.50 198 GLY A C 1
ATOM 1591 O O . GLY A 1 198 ? 27.967 4.334 12.528 1.00 64.50 198 GLY A O 1
ATOM 1592 N N . ASP A 1 199 ? 28.654 2.646 11.215 1.00 63.91 199 ASP A N 1
ATOM 1593 C CA . ASP A 1 199 ? 28.183 3.218 9.943 1.00 63.91 199 ASP A CA 1
ATOM 1594 C C . ASP A 1 199 ? 26.659 3.137 9.786 1.00 63.91 199 ASP A C 1
ATOM 1596 O O . ASP A 1 199 ? 26.025 3.939 9.098 1.00 63.91 199 ASP A O 1
ATOM 1600 N N . LEU A 1 200 ? 26.044 2.185 10.482 1.00 60.28 200 LEU A N 1
ATOM 1601 C CA . LEU A 1 200 ? 24.599 1.993 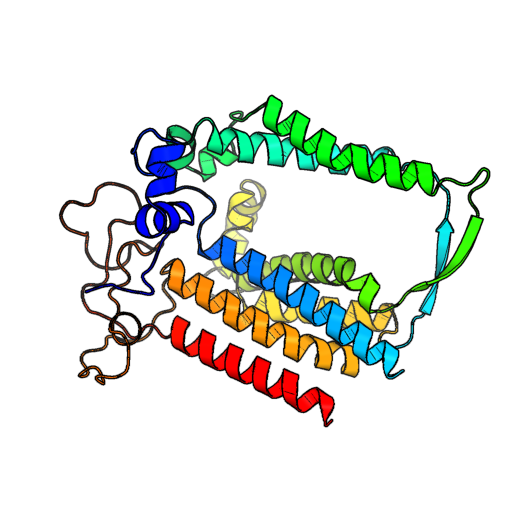10.493 1.00 60.28 200 LEU A CA 1
ATOM 1602 C C . LEU A 1 200 ? 23.861 3.054 11.326 1.00 60.28 200 LEU A C 1
ATOM 1604 O O . LEU A 1 200 ? 22.712 3.386 11.034 1.00 60.28 200 LEU A O 1
ATOM 1608 N N . LEU A 1 201 ? 24.530 3.613 12.340 1.00 61.94 201 LEU A N 1
ATOM 1609 C CA . LEU A 1 201 ? 24.032 4.742 13.134 1.00 61.94 201 LEU A CA 1
ATOM 1610 C C . LEU A 1 201 ? 24.257 6.092 12.438 1.00 61.94 201 LEU A C 1
ATOM 1612 O O . LEU A 1 201 ? 23.507 7.034 12.694 1.00 61.94 201 LEU A O 1
ATOM 1616 N N . SER A 1 202 ? 25.265 6.194 11.565 1.00 62.06 202 SER A N 1
ATOM 1617 C CA . SER A 1 202 ? 25.593 7.431 10.847 1.00 62.06 202 SER A CA 1
ATOM 1618 C C . SER A 1 202 ? 24.774 7.631 9.565 1.00 62.06 202 SER A C 1
ATOM 1620 O O . SER A 1 202 ? 24.627 8.768 9.119 1.00 62.06 202 SER A O 1
ATOM 1622 N N . ASN A 1 203 ? 24.172 6.568 9.011 1.00 60.78 203 ASN A N 1
ATOM 1623 C CA . ASN A 1 203 ? 23.367 6.615 7.787 1.00 60.78 203 ASN A CA 1
ATOM 1624 C C . ASN A 1 203 ? 21.938 6.066 7.988 1.00 60.78 203 ASN A C 1
ATOM 1626 O O . ASN A 1 203 ? 21.689 4.874 7.795 1.00 60.78 203 ASN A O 1
ATOM 1630 N N . PRO A 1 204 ? 20.943 6.933 8.260 1.00 59.97 204 PRO A N 1
ATOM 1631 C CA . PRO A 1 204 ? 19.537 6.534 8.402 1.00 59.97 204 PRO A CA 1
ATOM 1632 C C . PRO A 1 204 ? 18.960 5.807 7.174 1.00 59.97 204 PRO A C 1
ATOM 1634 O O . PRO A 1 204 ? 18.042 4.999 7.302 1.00 59.97 204 PRO A O 1
ATOM 1637 N N . ALA A 1 205 ? 19.508 6.058 5.979 1.00 59.00 205 ALA A N 1
ATOM 1638 C CA . ALA A 1 205 ? 19.082 5.418 4.734 1.00 59.00 205 ALA A CA 1
ATOM 1639 C C . ALA A 1 205 ? 19.358 3.900 4.704 1.00 59.00 205 ALA A C 1
ATOM 1641 O O . ALA A 1 205 ? 18.574 3.147 4.125 1.00 59.00 205 ALA A O 1
ATOM 1642 N N . LEU A 1 206 ? 20.409 3.430 5.390 1.00 59.88 206 LEU A N 1
ATOM 1643 C CA . LEU A 1 206 ? 20.722 1.999 5.535 1.00 59.88 206 LEU A CA 1
ATOM 1644 C C . LEU A 1 206 ? 19.696 1.256 6.405 1.00 59.88 206 LEU A C 1
ATOM 1646 O O . LEU A 1 206 ? 19.580 0.030 6.333 1.00 59.88 206 LEU A O 1
ATOM 1650 N N . PHE A 1 207 ? 18.917 1.987 7.211 1.00 58.69 207 PHE A N 1
ATOM 1651 C CA . PHE A 1 207 ? 17.852 1.406 8.025 1.00 58.69 207 PHE A CA 1
ATOM 1652 C C . PHE A 1 207 ? 16.609 1.043 7.198 1.00 58.69 207 PHE A C 1
ATOM 1654 O O . PHE A 1 207 ? 15.845 0.164 7.591 1.00 58.69 207 PHE A O 1
ATOM 1661 N N . VAL A 1 208 ? 16.418 1.705 6.052 1.00 56.78 208 VAL A N 1
ATOM 1662 C CA . VAL A 1 208 ? 15.242 1.549 5.180 1.00 56.78 208 VAL A CA 1
ATOM 1663 C C . VAL A 1 208 ? 15.528 0.626 3.987 1.00 56.78 208 VAL A C 1
ATOM 1665 O O . VAL A 1 208 ? 14.595 0.094 3.388 1.00 56.78 208 VAL A O 1
ATOM 1668 N N . SER A 1 209 ? 16.800 0.376 3.656 1.00 62.31 209 SER A N 1
ATOM 1669 C CA . SER A 1 209 ? 17.196 -0.579 2.615 1.00 62.31 209 SER A CA 1
ATOM 1670 C C . SER A 1 209 ? 17.364 -1.994 3.181 1.00 62.31 209 SER A C 1
ATOM 1672 O O . SER A 1 209 ? 17.950 -2.176 4.242 1.00 62.31 209 SER A O 1
ATOM 1674 N N . GLY A 1 210 ? 16.868 -3.018 2.482 1.00 67.06 210 GLY A N 1
ATOM 1675 C CA . GLY A 1 210 ? 16.895 -4.407 2.967 1.00 67.06 210 GLY A CA 1
ATOM 1676 C C . GLY A 1 210 ? 15.844 -4.661 4.049 1.00 67.06 210 GLY A C 1
ATOM 1677 O O . GLY A 1 210 ? 16.017 -4.300 5.214 1.00 67.06 210 GLY A O 1
ATOM 1678 N N . LEU A 1 211 ? 14.725 -5.261 3.643 1.00 77.44 211 LEU A N 1
ATOM 1679 C CA . LEU A 1 211 ? 13.627 -5.651 4.521 1.00 77.44 211 LEU A CA 1
ATOM 1680 C C . LEU A 1 211 ? 13.249 -7.092 4.206 1.00 77.44 211 LEU A C 1
ATOM 1682 O O . LEU A 1 211 ? 13.007 -7.440 3.052 1.00 77.44 211 LEU A O 1
ATOM 1686 N N . THR A 1 212 ? 13.157 -7.924 5.238 1.00 85.56 212 THR A N 1
ATOM 1687 C CA . THR A 1 212 ? 12.739 -9.318 5.073 1.00 85.56 212 THR A CA 1
ATOM 1688 C C . THR A 1 212 ? 11.269 -9.495 5.428 1.00 85.56 212 THR A C 1
ATOM 1690 O O . THR A 1 212 ? 10.794 -9.065 6.482 1.00 85.56 212 THR A O 1
ATOM 1693 N N . VAL A 1 213 ? 10.529 -10.190 4.564 1.00 86.81 213 VAL A N 1
ATOM 1694 C CA . VAL A 1 213 ? 9.090 -10.425 4.765 1.00 86.81 213 VAL A CA 1
ATOM 1695 C C . VAL A 1 213 ? 8.824 -11.238 6.037 1.00 86.81 213 VAL A C 1
ATOM 1697 O O . VAL A 1 213 ? 7.894 -10.932 6.782 1.00 86.81 213 VAL A O 1
ATOM 1700 N N . TYR A 1 214 ? 9.663 -12.238 6.330 1.00 87.75 214 TYR A N 1
ATOM 1701 C CA . TYR A 1 214 ? 9.495 -13.117 7.492 1.00 87.75 214 TYR A CA 1
ATOM 1702 C C . TYR A 1 214 ? 9.532 -12.360 8.818 1.00 87.75 214 TYR A C 1
ATOM 1704 O O . TYR A 1 214 ? 8.647 -12.545 9.654 1.00 87.75 214 TYR A O 1
ATOM 1712 N N . GLY A 1 215 ? 10.513 -11.472 8.992 1.00 90.75 215 GLY A N 1
ATOM 1713 C CA . GLY A 1 215 ? 10.614 -10.667 10.203 1.00 90.75 215 GLY A CA 1
ATOM 1714 C C . GLY A 1 215 ? 9.396 -9.767 10.388 1.00 90.75 215 GLY A C 1
ATOM 1715 O O . GLY A 1 215 ? 8.846 -9.687 11.488 1.00 90.75 215 GLY A O 1
ATOM 1716 N N . GLY A 1 216 ? 8.921 -9.152 9.301 1.00 91.69 216 GLY A N 1
ATOM 1717 C CA . GLY A 1 216 ? 7.743 -8.292 9.351 1.00 91.69 216 GLY A CA 1
ATOM 1718 C C . GLY A 1 216 ? 6.459 -9.044 9.684 1.00 91.69 216 GLY A C 1
ATOM 1719 O O . GLY A 1 216 ? 5.686 -8.589 10.528 1.00 91.69 216 GLY A O 1
ATOM 1720 N N . LEU A 1 217 ? 6.261 -10.226 9.096 1.00 92.25 217 LEU A N 1
ATOM 1721 C CA . LEU A 1 217 ? 5.102 -11.072 9.373 1.00 92.25 217 LEU A CA 1
ATOM 1722 C C . LEU A 1 217 ? 5.073 -11.543 10.835 1.00 92.25 217 LEU A C 1
ATOM 1724 O O . LEU A 1 217 ? 4.034 -11.450 11.490 1.00 92.25 217 LEU A O 1
ATOM 1728 N N . ILE A 1 218 ? 6.209 -12.015 11.358 1.00 94.50 218 ILE A N 1
ATOM 1729 C CA . ILE A 1 218 ? 6.304 -12.558 12.720 1.00 94.50 218 ILE A CA 1
ATOM 1730 C C . ILE A 1 218 ? 6.081 -11.456 13.758 1.00 94.50 218 ILE A C 1
ATOM 1732 O O . ILE A 1 218 ? 5.223 -11.595 14.631 1.00 94.50 218 ILE A O 1
ATOM 1736 N N . PHE A 1 219 ? 6.824 -10.351 13.670 1.00 95.81 219 PHE A N 1
ATOM 1737 C CA . PHE A 1 219 ? 6.756 -9.293 14.681 1.00 95.81 219 PHE A CA 1
ATOM 1738 C C . PHE A 1 219 ? 5.474 -8.473 14.564 1.00 95.81 219 PHE A C 1
ATOM 1740 O O . PHE A 1 219 ? 4.877 -8.144 15.588 1.00 95.81 219 PHE A O 1
ATOM 1747 N N . GLY A 1 220 ? 5.005 -8.197 13.344 1.00 94.94 220 GLY A N 1
ATOM 1748 C CA . GLY A 1 220 ? 3.710 -7.558 13.124 1.00 94.94 220 GLY A CA 1
ATOM 1749 C C . GLY A 1 220 ? 2.562 -8.412 13.672 1.00 94.94 220 GLY A C 1
ATOM 1750 O O . GLY A 1 220 ? 1.730 -7.918 14.435 1.00 94.94 220 GLY A O 1
ATOM 1751 N N . GLY A 1 221 ? 2.557 -9.715 13.368 1.00 95.00 221 GLY A N 1
ATOM 1752 C CA . GLY A 1 221 ? 1.563 -10.659 13.884 1.00 95.00 221 GLY A CA 1
ATOM 1753 C C . GLY A 1 221 ? 1.593 -10.785 15.409 1.00 95.00 221 GLY A C 1
ATOM 1754 O O . GLY A 1 221 ? 0.545 -10.715 16.056 1.00 95.00 221 GLY A O 1
ATOM 1755 N N . LEU A 1 222 ? 2.787 -10.897 16.002 1.00 96.81 222 LEU A N 1
ATOM 1756 C CA . LEU A 1 222 ? 2.962 -10.969 17.453 1.00 96.81 222 LEU A CA 1
ATOM 1757 C C . LEU A 1 222 ? 2.514 -9.677 18.147 1.00 96.81 222 LEU A C 1
ATOM 1759 O O . LEU A 1 222 ? 1.844 -9.737 19.178 1.00 96.81 222 LEU A O 1
ATOM 1763 N N . ALA A 1 223 ? 2.822 -8.512 17.576 1.00 97.06 223 ALA A N 1
ATOM 1764 C CA . ALA A 1 223 ? 2.390 -7.228 18.117 1.00 97.06 223 ALA A CA 1
ATOM 1765 C C . ALA A 1 223 ? 0.860 -7.101 18.132 1.00 97.06 223 ALA A C 1
ATOM 1767 O O . ALA A 1 223 ? 0.292 -6.669 19.137 1.00 97.06 223 ALA A O 1
ATOM 1768 N N . ILE A 1 224 ? 0.179 -7.548 17.069 1.00 96.94 224 ILE A N 1
ATOM 1769 C CA . ILE A 1 224 ? -1.289 -7.586 17.020 1.00 96.94 224 ILE A CA 1
ATOM 1770 C C . ILE A 1 224 ? -1.871 -8.607 18.000 1.00 96.94 224 ILE A C 1
ATOM 1772 O O . ILE A 1 224 ? -2.875 -8.317 18.651 1.00 96.94 224 ILE A O 1
ATOM 1776 N N . LEU A 1 225 ? -1.234 -9.766 18.174 1.00 97.12 225 LEU A N 1
ATOM 1777 C CA . LEU A 1 225 ? -1.645 -10.758 19.169 1.00 97.12 225 LEU A CA 1
ATOM 1778 C C . LEU A 1 225 ? -1.551 -10.189 20.591 1.00 97.12 225 LEU A C 1
ATOM 1780 O O . LEU A 1 225 ? -2.518 -10.261 21.353 1.00 97.12 225 LEU A O 1
ATOM 1784 N N . ILE A 1 226 ? -0.417 -9.573 20.936 1.00 97.50 226 ILE A N 1
ATOM 1785 C CA . ILE A 1 226 ? -0.206 -8.931 22.240 1.00 97.50 226 ILE A CA 1
ATOM 1786 C C . ILE A 1 226 ? -1.199 -7.784 22.431 1.00 97.50 226 ILE A C 1
ATOM 1788 O O . ILE A 1 226 ? -1.788 -7.657 23.507 1.00 97.50 226 ILE A O 1
ATOM 1792 N N . PHE A 1 227 ? -1.423 -6.966 21.399 1.00 96.44 227 PHE A N 1
ATOM 1793 C CA . PHE A 1 227 ? -2.425 -5.905 21.429 1.00 96.44 227 PHE A CA 1
ATOM 1794 C C . PHE A 1 227 ? -3.811 -6.476 21.740 1.00 96.44 227 PHE A C 1
ATOM 1796 O O . PHE A 1 227 ? -4.443 -6.049 22.705 1.00 96.44 227 PHE A O 1
ATOM 1803 N N . ALA A 1 228 ? -4.257 -7.483 20.989 1.00 96.00 228 ALA A N 1
ATOM 1804 C CA . ALA A 1 228 ? -5.556 -8.118 21.175 1.00 96.00 228 ALA A CA 1
ATOM 1805 C C . ALA A 1 228 ? -5.716 -8.691 22.588 1.00 96.00 228 ALA A C 1
ATOM 1807 O O . ALA A 1 228 ? -6.723 -8.422 23.244 1.00 96.00 228 ALA A O 1
ATOM 1808 N N . TYR A 1 229 ? -4.690 -9.382 23.093 1.00 95.88 229 TYR A N 1
ATOM 1809 C CA . TYR A 1 229 ? -4.662 -9.907 24.456 1.00 95.88 229 TYR A CA 1
ATOM 1810 C C . TYR A 1 229 ? -4.797 -8.792 25.504 1.00 95.88 229 TYR A C 1
ATOM 1812 O O . TYR A 1 229 ? -5.683 -8.837 26.359 1.00 95.88 229 TYR A O 1
ATOM 1820 N N . ARG A 1 230 ? -3.980 -7.733 25.407 1.00 94.38 230 ARG A N 1
ATOM 1821 C CA . ARG A 1 230 ? -4.013 -6.600 26.352 1.00 94.38 230 ARG A CA 1
ATOM 1822 C C . ARG A 1 230 ? -5.310 -5.800 26.275 1.00 94.38 230 ARG A C 1
ATOM 1824 O O . ARG A 1 230 ? -5.730 -5.225 27.278 1.00 94.38 230 ARG A O 1
ATOM 1831 N N . ARG A 1 231 ? -5.939 -5.747 25.099 1.00 92.06 231 ARG A N 1
ATOM 1832 C CA . ARG A 1 231 ? -7.231 -5.087 24.881 1.00 92.06 231 ARG A CA 1
ATOM 1833 C C . ARG A 1 231 ? -8.431 -6.010 25.117 1.00 92.06 231 ARG A C 1
ATOM 1835 O O . ARG A 1 231 ? -9.554 -5.550 24.939 1.00 92.06 231 ARG A O 1
ATOM 1842 N N . LYS A 1 232 ? -8.212 -7.266 25.535 1.00 93.44 232 LYS A N 1
ATOM 1843 C CA . LYS A 1 232 ? -9.254 -8.285 25.761 1.00 93.44 232 LYS A CA 1
ATOM 1844 C C . LYS A 1 232 ? -10.150 -8.526 24.533 1.00 93.44 232 LYS A C 1
ATOM 1846 O O . LYS A 1 232 ? -11.322 -8.876 24.662 1.00 93.44 232 LYS A O 1
ATOM 1851 N N . ILE A 1 233 ? -9.601 -8.335 23.335 1.00 95.12 233 ILE A N 1
ATOM 1852 C CA . ILE A 1 233 ? -10.267 -8.665 22.073 1.00 95.12 233 ILE A CA 1
ATOM 1853 C C . ILE A 1 233 ? -10.128 -10.173 21.868 1.00 95.12 233 ILE A C 1
ATOM 1855 O O . ILE A 1 233 ? -9.035 -10.720 22.019 1.00 95.12 233 ILE A O 1
ATOM 1859 N N . HIS A 1 234 ? -11.220 -10.855 21.519 1.00 95.75 234 HIS A N 1
ATOM 1860 C CA . HIS A 1 234 ? -11.185 -12.298 21.299 1.00 95.75 234 HIS A CA 1
ATOM 1861 C C . HIS A 1 234 ? -10.276 -12.641 20.108 1.00 95.75 234 HIS A C 1
ATOM 1863 O O . HIS A 1 234 ? -10.644 -12.438 18.948 1.00 95.75 234 HIS A O 1
ATOM 1869 N N . ILE A 1 235 ? -9.092 -13.185 20.404 1.00 95.75 235 ILE A N 1
ATOM 1870 C CA . ILE A 1 235 ? -7.998 -13.387 19.441 1.00 95.75 235 ILE A CA 1
ATOM 1871 C C . ILE A 1 235 ? -8.470 -14.189 18.227 1.00 95.75 235 ILE A C 1
ATOM 1873 O O . ILE A 1 235 ? -8.245 -13.759 17.101 1.00 95.75 235 ILE A O 1
ATOM 1877 N N . ALA A 1 236 ? -9.192 -15.298 18.425 1.00 95.19 236 ALA A N 1
ATOM 1878 C CA . ALA A 1 236 ? -9.627 -16.131 17.302 1.00 95.19 236 ALA A CA 1
ATOM 1879 C C . ALA A 1 236 ? -10.535 -15.371 16.320 1.00 95.19 236 ALA A C 1
ATOM 1881 O O . ALA A 1 236 ? -10.360 -15.479 15.114 1.00 95.19 236 ALA A O 1
ATOM 1882 N N . HIS A 1 237 ? -11.459 -14.544 16.819 1.00 95.00 237 HIS A N 1
ATOM 1883 C CA . HIS A 1 237 ? -12.374 -13.784 15.967 1.00 95.00 237 HIS A CA 1
ATOM 1884 C C . HIS A 1 237 ? -11.677 -12.613 15.275 1.00 95.00 237 HIS A C 1
ATOM 1886 O O . HIS A 1 237 ? -12.041 -12.274 14.151 1.00 95.00 237 HIS A O 1
ATOM 1892 N N . LEU A 1 238 ? -10.664 -12.022 15.917 1.00 95.81 238 LEU A N 1
ATOM 1893 C CA . LEU A 1 238 ? -9.814 -11.017 15.289 1.00 95.81 238 LEU A CA 1
ATOM 1894 C C . LEU A 1 238 ? -8.976 -11.624 14.157 1.00 95.81 238 LEU A C 1
ATOM 1896 O O . LEU A 1 238 ? -8.954 -11.071 13.065 1.00 95.81 238 LEU A O 1
ATOM 1900 N N . PHE A 1 239 ? -8.307 -12.755 14.394 1.00 94.38 239 PHE A N 1
ATOM 1901 C CA . PHE A 1 239 ? -7.460 -13.397 13.383 1.00 94.38 239 PHE A CA 1
ATOM 1902 C C . PHE A 1 239 ? -8.267 -13.990 12.223 1.00 94.38 239 PHE A C 1
ATOM 1904 O O . PHE A 1 239 ? -7.840 -13.899 11.076 1.00 94.38 239 PHE A O 1
ATOM 1911 N N . ASP A 1 240 ? -9.465 -14.499 12.494 1.00 93.31 240 ASP A N 1
ATOM 1912 C CA . ASP A 1 240 ? -10.411 -14.931 11.462 1.00 93.31 240 ASP A CA 1
ATOM 1913 C C . ASP A 1 240 ? -10.866 -13.741 10.581 1.00 93.31 240 ASP A C 1
ATOM 1915 O O . ASP A 1 240 ? -10.891 -13.829 9.354 1.00 93.31 240 ASP A O 1
ATOM 1919 N N . ALA A 1 241 ? -11.105 -12.563 11.176 1.00 94.62 241 ALA A N 1
ATOM 1920 C CA . ALA A 1 241 ? -11.365 -11.330 10.422 1.00 94.62 241 ALA A CA 1
ATOM 1921 C C . ALA A 1 241 ? -10.137 -10.819 9.637 1.00 94.62 241 ALA A C 1
ATOM 1923 O O . ALA A 1 241 ? -10.261 -10.321 8.510 1.00 94.62 241 ALA A O 1
ATOM 1924 N N . LEU A 1 242 ? -8.941 -10.950 10.219 1.00 94.81 242 LEU A N 1
ATOM 1925 C CA . LEU A 1 242 ? -7.678 -10.581 9.579 1.00 94.81 242 LEU A CA 1
ATOM 1926 C C . LEU A 1 242 ? -7.368 -11.462 8.374 1.00 94.81 242 LEU A C 1
ATOM 1928 O O . LEU A 1 242 ? -6.875 -10.931 7.385 1.00 94.81 242 LEU A O 1
ATOM 1932 N N . GLY A 1 243 ? -7.691 -12.758 8.413 1.00 94.25 243 GLY A N 1
ATOM 1933 C CA . GLY A 1 243 ? -7.448 -13.677 7.297 1.00 94.25 243 GLY A CA 1
ATOM 1934 C C . GLY A 1 243 ? -8.076 -13.191 5.988 1.00 94.25 243 GLY A C 1
ATOM 1935 O O . GLY A 1 243 ? -7.423 -13.178 4.946 1.00 94.25 243 GLY A O 1
ATOM 1936 N N . LEU A 1 244 ? -9.310 -12.682 6.053 1.00 94.06 244 LEU A N 1
ATOM 1937 C CA . LEU A 1 244 ? -9.989 -12.104 4.893 1.00 94.06 244 LEU A CA 1
ATOM 1938 C C . LEU A 1 244 ? -9.281 -10.843 4.372 1.00 94.06 244 LEU A C 1
ATOM 1940 O O . LEU A 1 244 ? -9.073 -10.683 3.171 1.00 94.06 244 LEU A O 1
ATOM 1944 N N . SER A 1 245 ? -8.890 -9.956 5.285 1.00 95.44 245 SER A N 1
ATOM 1945 C CA . SER A 1 245 ? -8.212 -8.696 4.952 1.00 95.44 245 SER A CA 1
ATOM 1946 C C . SER A 1 245 ? -6.808 -8.938 4.385 1.00 95.44 245 SER A C 1
ATOM 1948 O O . SER A 1 245 ? -6.374 -8.231 3.478 1.00 95.44 245 SER A O 1
ATOM 1950 N N . PHE A 1 246 ? -6.126 -9.973 4.879 1.00 94.94 246 PHE A N 1
ATOM 1951 C CA . PHE A 1 246 ? -4.811 -10.410 4.428 1.00 94.94 246 PHE A CA 1
ATOM 1952 C C . PHE A 1 246 ? -4.840 -10.917 2.986 1.00 94.94 246 PHE A C 1
ATOM 1954 O O . PHE A 1 246 ? -3.999 -10.502 2.197 1.00 94.94 246 PHE A O 1
ATOM 1961 N N . LEU A 1 247 ? -5.821 -11.746 2.606 1.00 96.75 247 LEU A N 1
ATOM 1962 C CA . LEU A 1 247 ? -5.952 -12.212 1.218 1.00 96.75 247 LEU A CA 1
ATOM 1963 C C . LEU A 1 247 ? -6.122 -11.045 0.243 1.00 96.75 247 LEU A C 1
ATOM 1965 O O . LEU A 1 247 ? -5.465 -11.007 -0.794 1.00 96.75 247 LEU A O 1
ATOM 1969 N N . LEU A 1 248 ? -6.957 -10.063 0.595 1.00 97.31 248 LEU A N 1
ATOM 1970 C CA . LEU A 1 248 ? -7.130 -8.878 -0.240 1.00 97.31 248 LEU A CA 1
ATOM 1971 C C . LEU A 1 248 ? -5.832 -8.063 -0.341 1.00 97.31 248 LEU A C 1
ATOM 1973 O O . LEU A 1 248 ? -5.446 -7.675 -1.442 1.00 97.31 248 LEU A O 1
ATOM 1977 N N . ALA A 1 249 ? -5.145 -7.840 0.786 1.00 96.56 249 ALA A N 1
ATOM 1978 C CA . ALA A 1 249 ? -3.863 -7.139 0.811 1.00 96.56 249 ALA A CA 1
ATOM 1979 C C . ALA A 1 249 ? -2.806 -7.832 -0.059 1.00 96.56 249 ALA A C 1
ATOM 1981 O O . ALA A 1 249 ? -2.137 -7.160 -0.837 1.00 96.56 249 ALA A O 1
ATOM 1982 N N . GLN A 1 250 ? -2.685 -9.160 0.042 1.00 96.00 250 GLN A N 1
ATOM 1983 C CA . GLN A 1 250 ? -1.744 -9.950 -0.755 1.00 96.00 250 GLN A CA 1
ATOM 1984 C C . GLN A 1 250 ? -2.043 -9.829 -2.247 1.00 96.00 250 GLN A C 1
ATOM 1986 O O . GLN A 1 250 ? -1.142 -9.535 -3.026 1.00 96.00 250 GLN A O 1
ATOM 1991 N N . GLY A 1 251 ? -3.313 -9.951 -2.646 1.00 97.25 251 GLY A N 1
ATOM 1992 C CA . GLY A 1 251 ? -3.703 -9.748 -4.039 1.00 97.25 251 GLY A CA 1
ATOM 1993 C C . GLY A 1 251 ? -3.297 -8.365 -4.554 1.00 97.25 251 GLY A C 1
ATOM 1994 O O . GLY A 1 251 ? -2.621 -8.256 -5.575 1.00 97.25 251 GLY A O 1
ATOM 1995 N N . ILE A 1 252 ? -3.656 -7.299 -3.834 1.00 97.62 252 ILE A N 1
ATOM 1996 C CA . ILE A 1 252 ? -3.312 -5.928 -4.242 1.00 97.62 252 ILE A CA 1
ATOM 1997 C C . ILE A 1 252 ? -1.789 -5.721 -4.268 1.00 97.62 252 ILE A C 1
ATOM 1999 O O . ILE A 1 252 ? -1.280 -5.082 -5.185 1.00 97.62 252 ILE A O 1
ATOM 2003 N N . GLY A 1 253 ? -1.052 -6.296 -3.315 1.00 95.88 253 GLY A N 1
ATOM 2004 C CA . GLY A 1 253 ? 0.411 -6.270 -3.303 1.00 95.88 253 GLY A CA 1
ATOM 2005 C C . GLY A 1 253 ? 1.019 -6.897 -4.559 1.00 95.88 253 GLY A C 1
ATOM 2006 O O . GLY A 1 253 ? 1.935 -6.323 -5.141 1.00 95.88 253 GLY A O 1
ATOM 2007 N N . ARG A 1 254 ? 0.443 -8.001 -5.053 1.00 96.31 254 ARG A N 1
ATOM 2008 C CA . ARG A 1 254 ? 0.870 -8.637 -6.310 1.00 96.31 254 ARG A CA 1
ATOM 2009 C C . ARG A 1 254 ? 0.616 -7.789 -7.551 1.00 96.31 254 ARG A C 1
ATOM 2011 O O . ARG A 1 254 ? 1.397 -7.870 -8.494 1.00 96.31 254 ARG A O 1
ATOM 2018 N N . LEU A 1 255 ? -0.397 -6.920 -7.543 1.00 95.94 255 LEU A N 1
ATOM 2019 C CA . LEU A 1 255 ? -0.512 -5.890 -8.582 1.00 95.94 255 LEU A CA 1
ATOM 2020 C C . LEU A 1 255 ? 0.663 -4.911 -8.516 1.00 95.94 255 LEU A C 1
ATOM 2022 O O . LEU A 1 255 ? 1.190 -4.550 -9.561 1.00 95.94 255 LEU A O 1
ATOM 2026 N N . GLY A 1 256 ? 1.113 -4.539 -7.314 1.00 95.00 256 GLY A N 1
ATOM 2027 C CA . GLY A 1 256 ? 2.326 -3.742 -7.120 1.00 95.00 256 GLY A CA 1
ATOM 2028 C C . GLY A 1 256 ? 3.530 -4.342 -7.833 1.00 95.00 256 GLY A C 1
ATOM 2029 O O . GLY A 1 256 ? 4.118 -3.656 -8.662 1.00 95.00 256 GLY A O 1
ATOM 2030 N N . CYS A 1 257 ? 3.808 -5.625 -7.590 1.00 95.12 257 CYS A N 1
ATOM 2031 C CA . CYS A 1 257 ? 4.882 -6.370 -8.253 1.00 95.12 257 CYS A CA 1
ATOM 2032 C C . CYS A 1 257 ? 4.742 -6.388 -9.781 1.00 95.12 257 CYS A C 1
ATOM 2034 O O . CYS A 1 257 ? 5.694 -6.142 -10.522 1.00 95.12 257 CYS A O 1
ATOM 2036 N N . HIS A 1 258 ? 3.525 -6.653 -10.271 1.00 95.69 258 HIS A N 1
ATOM 2037 C CA . HIS A 1 258 ? 3.265 -6.697 -11.707 1.00 95.69 258 HIS A CA 1
ATOM 2038 C C . HIS A 1 258 ? 3.509 -5.342 -12.378 1.00 95.69 258 HIS A C 1
ATOM 2040 O O . HIS A 1 258 ? 4.179 -5.264 -13.407 1.00 95.69 258 HIS A O 1
ATOM 2046 N N . PHE A 1 259 ? 2.952 -4.276 -11.804 1.00 95.12 259 PHE A N 1
ATOM 2047 C CA . PHE A 1 259 ? 3.042 -2.954 -12.397 1.00 95.12 259 PHE A CA 1
ATOM 2048 C C . PHE A 1 259 ? 4.442 -2.368 -12.265 1.00 95.12 259 PHE A C 1
ATOM 2050 O O . PHE A 1 259 ? 4.879 -1.734 -13.208 1.00 95.12 259 PHE A O 1
ATOM 2057 N N . SER A 1 260 ? 5.188 -2.595 -11.187 1.00 94.94 260 SER A N 1
ATOM 2058 C CA . SER A 1 260 ? 6.568 -2.099 -11.124 1.00 94.94 260 SER A CA 1
ATOM 2059 C C . SER A 1 260 ? 7.542 -2.919 -11.969 1.00 94.94 260 SER A C 1
ATOM 2061 O O . SER A 1 260 ? 8.560 -2.389 -12.407 1.00 94.94 260 SER A O 1
ATOM 2063 N N . GLY A 1 261 ? 7.271 -4.209 -12.187 1.00 94.81 261 GLY A N 1
ATOM 2064 C CA . GLY A 1 261 ? 8.295 -5.122 -12.687 1.00 94.81 261 GLY A CA 1
ATOM 2065 C C . GLY A 1 261 ? 9.455 -5.195 -11.691 1.00 94.81 261 GLY A C 1
ATOM 2066 O O . GLY A 1 261 ? 10.594 -4.887 -12.018 1.00 94.81 261 GLY A O 1
ATOM 2067 N N . ASP A 1 262 ? 9.170 -5.532 -10.440 1.00 93.19 262 ASP A N 1
ATOM 2068 C CA . ASP A 1 262 ? 10.177 -5.596 -9.371 1.00 93.19 262 ASP A CA 1
ATOM 2069 C C . ASP A 1 262 ? 11.021 -6.880 -9.362 1.00 93.19 262 ASP A C 1
ATOM 2071 O O . ASP A 1 262 ? 11.928 -7.002 -8.542 1.00 93.19 262 ASP A O 1
ATOM 2075 N N . GLY A 1 263 ? 10.754 -7.820 -10.270 1.00 93.06 263 GLY A N 1
ATOM 2076 C CA . GLY A 1 263 ? 11.433 -9.115 -10.328 1.00 93.06 263 GLY A CA 1
ATOM 2077 C C . GLY A 1 263 ? 10.561 -10.299 -9.922 1.00 93.06 263 GLY A C 1
ATOM 2078 O O . GLY A 1 263 ? 10.950 -11.435 -10.186 1.00 93.06 263 GLY A O 1
ATOM 2079 N N . ASP A 1 264 ? 9.369 -10.062 -9.361 1.00 92.81 264 ASP A N 1
ATOM 2080 C CA . ASP A 1 264 ? 8.423 -11.113 -8.955 1.00 92.81 264 ASP A CA 1
ATOM 2081 C C . ASP A 1 264 ? 7.613 -11.643 -10.160 1.00 92.81 264 ASP A C 1
ATOM 2083 O O . ASP A 1 264 ? 6.375 -11.626 -10.213 1.00 92.81 264 ASP A O 1
ATOM 2087 N N . TRP A 1 265 ? 8.336 -12.116 -11.171 1.00 94.31 265 TRP A N 1
ATOM 2088 C CA . TRP A 1 265 ? 7.808 -12.814 -12.337 1.00 94.31 265 TRP A CA 1
ATOM 2089 C C . TRP A 1 265 ? 8.271 -14.273 -12.366 1.00 94.31 265 TRP A C 1
ATOM 2091 O O . TRP A 1 265 ? 9.145 -14.702 -11.616 1.00 94.31 265 TRP A O 1
ATOM 2101 N N . GLY A 1 266 ? 7.650 -15.068 -13.231 1.00 95.62 266 GLY A N 1
ATOM 2102 C CA . GLY A 1 266 ? 7.924 -16.491 -13.347 1.00 95.62 266 GLY A CA 1
ATOM 2103 C C . GLY A 1 266 ? 9.131 -16.813 -14.221 1.00 95.62 266 GLY A C 1
ATOM 2104 O O . GLY A 1 266 ? 9.925 -15.961 -14.612 1.00 95.62 266 GLY A O 1
ATOM 2105 N N . ILE A 1 267 ? 9.235 -18.090 -14.573 1.00 96.31 267 ILE A N 1
ATOM 2106 C CA . ILE A 1 267 ? 10.238 -18.578 -15.520 1.00 96.31 267 ILE A CA 1
ATOM 2107 C C . ILE A 1 267 ? 9.931 -18.123 -16.955 1.00 96.31 267 ILE A C 1
ATOM 2109 O O . ILE A 1 267 ? 8.802 -17.735 -17.277 1.00 96.31 267 ILE A O 1
ATOM 2113 N N . VAL A 1 268 ? 10.937 -18.228 -17.825 1.00 97.12 268 VAL A N 1
ATOM 2114 C CA . VAL A 1 268 ? 10.807 -17.992 -19.271 1.00 97.12 268 VAL A CA 1
ATOM 2115 C C . VAL A 1 268 ? 9.675 -18.840 -19.853 1.00 97.12 268 VAL A C 1
ATOM 2117 O O . VAL A 1 268 ? 9.586 -20.043 -19.599 1.00 97.12 268 VAL A O 1
ATOM 2120 N N . ASN A 1 269 ? 8.815 -18.204 -20.649 1.00 95.62 269 ASN A N 1
ATOM 2121 C CA . ASN A 1 269 ? 7.661 -18.828 -21.273 1.00 95.62 269 ASN A CA 1
ATOM 2122 C C . ASN A 1 269 ? 7.812 -18.869 -22.799 1.00 95.62 269 ASN A C 1
ATOM 2124 O O . ASN A 1 269 ? 7.562 -17.884 -23.493 1.00 95.62 269 ASN A O 1
ATOM 2128 N N . LEU A 1 270 ? 8.151 -20.051 -23.317 1.00 92.81 270 LEU A N 1
ATOM 2129 C CA . LEU A 1 270 ? 8.195 -20.345 -24.756 1.00 92.81 270 LEU A CA 1
ATOM 2130 C C . LEU A 1 270 ? 6.954 -21.114 -25.243 1.00 92.81 270 LEU A C 1
ATOM 2132 O O . LEU A 1 270 ? 6.894 -21.537 -26.396 1.00 92.81 270 LEU A O 1
ATOM 2136 N N . ASN A 1 271 ? 5.973 -21.338 -24.366 1.00 94.31 271 ASN A N 1
ATOM 2137 C CA . ASN A 1 271 ? 4.805 -22.150 -24.680 1.00 94.31 271 ASN A CA 1
ATOM 2138 C C . ASN A 1 271 ? 3.790 -21.368 -25.524 1.00 94.31 271 ASN A C 1
ATOM 2140 O O . ASN A 1 271 ? 3.570 -20.174 -25.281 1.00 94.31 271 ASN A O 1
ATOM 2144 N N . PRO A 1 272 ? 3.101 -22.034 -26.472 1.00 92.88 272 PRO A N 1
ATOM 2145 C CA . PRO A 1 272 ? 2.093 -21.385 -27.296 1.00 92.88 272 PRO A CA 1
ATOM 2146 C C . PRO A 1 272 ? 0.964 -20.825 -26.426 1.00 92.88 272 PRO A C 1
ATOM 2148 O O . PRO A 1 272 ? 0.437 -21.502 -25.541 1.00 92.88 272 PRO A O 1
ATOM 2151 N N . ARG A 1 273 ? 0.591 -19.570 -26.688 1.00 93.38 273 ARG A N 1
ATOM 2152 C CA . ARG A 1 273 ? -0.473 -18.879 -25.958 1.00 93.38 273 ARG A CA 1
ATOM 2153 C C . ARG A 1 273 ? -1.849 -19.460 -26.305 1.00 93.38 273 ARG A C 1
ATOM 2155 O O . ARG A 1 273 ? -2.190 -19.525 -27.488 1.00 93.38 273 ARG A O 1
ATOM 2162 N N . PRO A 1 274 ? -2.697 -19.782 -25.313 1.00 92.75 274 PRO A N 1
ATOM 2163 C CA . PRO A 1 274 ? -4.108 -20.064 -25.556 1.00 92.75 274 PRO A CA 1
ATOM 2164 C C . PRO A 1 274 ? -4.839 -18.840 -26.127 1.00 92.75 274 PRO A C 1
ATOM 2166 O O . PRO A 1 274 ? -4.678 -17.727 -25.630 1.00 92.75 274 PRO A O 1
ATOM 2169 N N . SER A 1 275 ? -5.701 -19.032 -27.130 1.00 91.19 275 SER A N 1
ATOM 2170 C CA . SER A 1 275 ? -6.368 -17.927 -27.844 1.00 91.19 275 SER A CA 1
ATOM 2171 C C . SER A 1 275 ? -7.182 -16.987 -26.944 1.00 91.19 275 SER A C 1
ATOM 2173 O O . SER A 1 275 ? -7.290 -15.801 -27.252 1.00 91.19 275 SER A O 1
ATOM 2175 N N . TRP A 1 276 ? -7.702 -17.495 -25.825 1.00 89.69 276 TRP A N 1
ATOM 2176 C CA . TRP A 1 276 ? -8.565 -16.780 -24.883 1.00 89.69 276 TRP A CA 1
ATOM 2177 C C . TRP A 1 276 ? -7.824 -15.943 -23.823 1.00 89.69 276 TRP A C 1
ATOM 2179 O O . TRP A 1 276 ? -8.462 -15.125 -23.165 1.00 89.69 276 TRP A O 1
ATOM 2189 N N . ILE A 1 277 ? -6.506 -16.109 -23.648 1.00 89.94 277 ILE A N 1
ATOM 2190 C CA . ILE A 1 277 ? -5.713 -15.335 -22.670 1.00 89.94 277 ILE A CA 1
ATOM 2191 C C . ILE A 1 277 ? -5.037 -14.155 -23.376 1.00 89.94 277 ILE A C 1
ATOM 2193 O O . ILE A 1 277 ? -4.356 -14.398 -24.370 1.00 89.94 277 ILE A O 1
ATOM 2197 N N . PRO A 1 278 ? -5.132 -12.905 -22.888 1.00 89.06 278 PRO A N 1
ATOM 2198 C CA . PRO A 1 278 ? -4.354 -11.787 -23.430 1.00 89.06 278 PRO A CA 1
ATOM 2199 C C . PRO A 1 278 ? -2.844 -12.067 -23.423 1.00 89.06 278 PRO A C 1
ATOM 2201 O O . PRO A 1 278 ? -2.327 -12.654 -22.481 1.00 89.06 278 PRO A O 1
ATOM 2204 N N . GLU A 1 279 ? -2.098 -11.618 -24.435 1.00 88.12 279 GLU A N 1
ATOM 2205 C CA . GLU A 1 279 ? -0.656 -11.915 -24.516 1.00 88.12 279 GLU A CA 1
ATOM 2206 C C . GLU A 1 279 ? 0.136 -11.434 -23.310 1.00 88.12 279 GLU A C 1
ATOM 2208 O O . GLU A 1 279 ? 0.890 -12.222 -22.749 1.00 88.12 279 GLU A O 1
ATOM 2213 N N . SER A 1 280 ? -0.136 -10.219 -22.829 1.00 86.69 280 SER A N 1
ATOM 2214 C CA . SER A 1 280 ? 0.548 -9.672 -21.655 1.00 86.69 280 SER A CA 1
ATOM 2215 C C . SER A 1 280 ? 0.252 -10.433 -20.356 1.00 86.69 280 SER A C 1
ATOM 2217 O O . SER A 1 280 ? 0.930 -10.205 -19.358 1.00 86.69 280 SER A O 1
ATOM 2219 N N . TRP A 1 281 ? -0.754 -11.321 -20.362 1.00 90.94 281 TRP A N 1
ATOM 2220 C CA . TRP A 1 281 ? -1.098 -12.224 -19.261 1.00 90.94 281 TRP A CA 1
ATOM 2221 C C . TRP A 1 281 ? -0.527 -13.626 -19.463 1.00 90.94 281 TRP A C 1
ATOM 2223 O O . TRP A 1 281 ? -0.682 -14.452 -18.583 1.00 90.94 281 TRP A O 1
ATOM 2233 N N . TRP A 1 282 ? 0.094 -13.929 -20.601 1.00 93.38 282 TRP A N 1
ATOM 2234 C CA . TRP A 1 282 ? 0.713 -15.229 -20.857 1.00 93.38 282 TRP A CA 1
ATOM 2235 C C . TRP A 1 282 ? 2.234 -15.125 -20.879 1.00 93.38 282 TRP A C 1
ATOM 2237 O O . TRP A 1 282 ? 2.914 -15.887 -20.195 1.00 93.38 282 TRP A O 1
ATOM 2247 N N . SER A 1 283 ? 2.760 -14.174 -21.650 1.00 94.06 283 SER A N 1
ATOM 2248 C CA . SER A 1 283 ? 4.188 -13.933 -21.820 1.00 94.06 283 SER A CA 1
ATOM 2249 C C . SER A 1 283 ? 4.441 -12.430 -21.821 1.00 94.06 283 SER A C 1
ATOM 2251 O O . SER A 1 283 ? 3.816 -11.692 -22.581 1.00 94.06 283 SER A O 1
ATOM 2253 N N . ASN A 1 284 ? 5.312 -11.966 -20.929 1.00 94.06 284 ASN A N 1
ATOM 2254 C CA . ASN A 1 284 ? 5.592 -10.547 -20.742 1.00 94.06 284 ASN A CA 1
ATO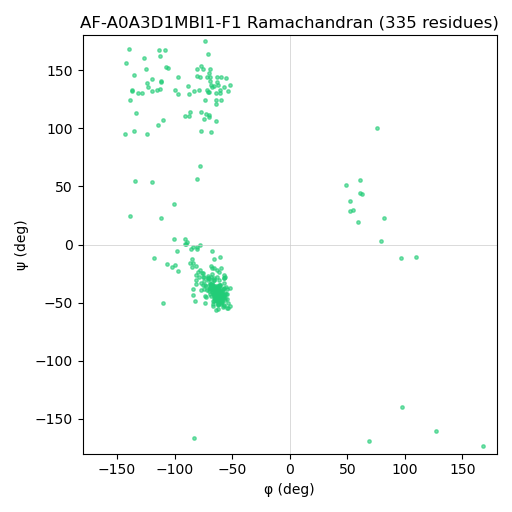M 2255 C C . ASN A 1 284 ? 7.103 -10.338 -20.598 1.00 94.06 284 ASN A C 1
ATOM 2257 O O . ASN A 1 284 ? 7.740 -11.060 -19.836 1.00 94.06 284 ASN A O 1
ATOM 2261 N N . THR A 1 285 ? 7.679 -9.378 -21.322 1.00 94.81 285 THR A N 1
ATOM 2262 C CA . THR A 1 285 ? 9.106 -9.024 -21.202 1.00 94.81 285 THR A CA 1
ATOM 2263 C C . THR A 1 285 ? 9.368 -8.013 -20.089 1.00 94.81 285 THR A C 1
ATOM 2265 O O . THR A 1 285 ? 10.520 -7.701 -19.819 1.00 94.81 285 THR A O 1
ATOM 2268 N N . TYR A 1 286 ? 8.324 -7.504 -19.421 1.00 94.94 286 TYR A N 1
ATOM 2269 C CA . TYR A 1 286 ? 8.437 -6.476 -18.385 1.00 94.94 286 TYR A CA 1
ATOM 2270 C C . TYR A 1 286 ? 9.309 -5.299 -18.850 1.00 94.94 286 TYR A C 1
ATOM 2272 O O . TYR A 1 286 ? 10.267 -4.898 -18.188 1.00 94.94 286 TYR A O 1
ATOM 2280 N N . ALA A 1 287 ? 8.983 -4.760 -20.028 1.00 94.38 287 ALA A N 1
ATOM 2281 C CA . ALA A 1 287 ? 9.604 -3.539 -20.517 1.00 94.38 287 ALA A CA 1
ATOM 2282 C C . ALA A 1 287 ? 9.400 -2.399 -19.514 1.00 94.38 287 ALA A C 1
ATOM 2284 O O . ALA A 1 287 ? 8.297 -2.220 -18.991 1.00 94.38 287 ALA A O 1
ATOM 2285 N N . HIS A 1 288 ? 10.469 -1.645 -19.268 1.00 94.19 288 HIS A N 1
ATOM 2286 C CA . HIS A 1 288 ? 10.538 -0.615 -18.235 1.00 94.19 288 HIS A CA 1
ATOM 2287 C C . HIS A 1 288 ? 10.365 -1.162 -16.811 1.00 94.19 288 HIS A C 1
ATOM 2289 O O . HIS A 1 288 ? 9.646 -0.597 -15.995 1.00 94.19 288 HIS A O 1
ATOM 2295 N N . ASN A 1 289 ? 11.005 -2.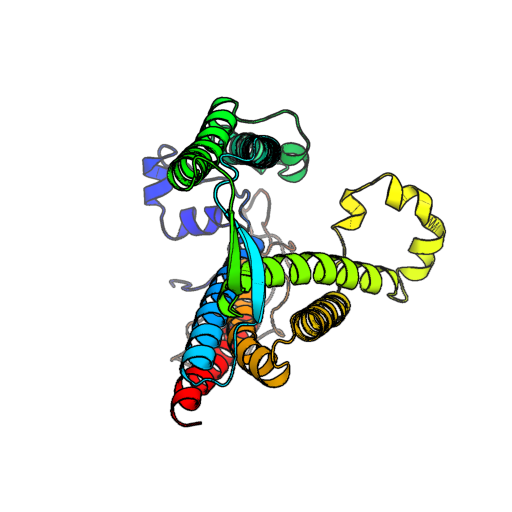285 -16.491 1.00 94.81 289 ASN A N 1
ATOM 2296 C CA . ASN A 1 289 ? 11.004 -2.810 -15.126 1.00 94.81 289 ASN A CA 1
ATOM 2297 C C . ASN A 1 289 ? 11.873 -1.952 -14.181 1.00 94.81 289 ASN A C 1
ATOM 2299 O O . ASN A 1 289 ? 12.925 -1.440 -14.574 1.00 94.81 289 ASN A O 1
ATOM 2303 N N . VAL A 1 290 ? 11.452 -1.801 -12.918 1.00 92.88 290 VAL A N 1
ATOM 2304 C CA . VAL A 1 290 ? 12.128 -0.913 -11.946 1.00 92.88 290 VAL A CA 1
ATOM 2305 C C . VAL A 1 290 ? 13.529 -1.373 -11.545 1.00 92.88 290 VAL A C 1
ATOM 2307 O O . VAL A 1 290 ? 14.316 -0.564 -11.055 1.00 92.88 290 VAL A O 1
ATOM 2310 N N . ILE A 1 291 ? 13.845 -2.654 -11.749 1.00 93.12 291 ILE A N 1
ATOM 2311 C CA . ILE A 1 291 ? 15.149 -3.234 -11.404 1.00 93.12 291 ILE A CA 1
ATOM 2312 C C . ILE A 1 291 ? 16.170 -3.164 -12.548 1.00 93.12 291 ILE A C 1
ATOM 2314 O O . ILE A 1 291 ? 17.301 -3.608 -12.370 1.00 93.12 291 ILE A O 1
ATOM 2318 N N . ASN A 1 292 ? 15.798 -2.591 -13.700 1.00 93.81 292 ASN A N 1
ATOM 2319 C CA . ASN A 1 292 ? 16.628 -2.513 -14.905 1.00 93.81 292 ASN A CA 1
ATOM 2320 C C . ASN A 1 292 ? 17.204 -3.877 -15.350 1.00 93.81 292 ASN A C 1
ATOM 2322 O O . ASN A 1 292 ? 18.350 -3.973 -15.784 1.00 93.81 292 ASN A O 1
ATOM 2326 N N . ALA A 1 293 ? 16.424 -4.947 -15.206 1.00 94.06 293 ALA A N 1
ATOM 2327 C CA . ALA A 1 293 ? 16.807 -6.295 -15.599 1.00 94.06 293 ALA A CA 1
ATOM 2328 C C . ALA A 1 293 ? 16.626 -6.527 -17.103 1.00 94.06 293 ALA A C 1
ATOM 2330 O O . ALA A 1 293 ? 15.642 -6.081 -17.700 1.00 94.06 293 ALA A O 1
ATOM 2331 N N . GLY A 1 294 ? 17.540 -7.320 -17.666 1.00 94.75 294 GLY A N 1
ATOM 2332 C CA . GLY A 1 294 ? 17.530 -7.741 -19.061 1.00 94.75 294 GLY A CA 1
ATOM 2333 C C . GLY A 1 294 ? 18.432 -6.881 -19.941 1.00 94.75 294 GLY A C 1
ATOM 2334 O O . GLY A 1 294 ? 19.537 -6.525 -19.539 1.00 94.75 294 GLY A O 1
ATOM 2335 N N . GLU A 1 295 ? 17.959 -6.584 -21.143 1.00 96.06 295 GLU A N 1
ATOM 2336 C CA . GLU A 1 295 ? 18.692 -5.878 -22.190 1.00 96.06 295 GLU A CA 1
ATOM 2337 C C . GLU A 1 295 ? 18.145 -4.450 -22.364 1.00 96.06 295 GLU A C 1
ATOM 2339 O O . GLU A 1 295 ? 16.965 -4.196 -22.090 1.00 96.06 295 GLU A O 1
ATOM 2344 N N . PRO A 1 296 ? 18.974 -3.497 -22.821 1.00 95.81 296 PRO A N 1
ATOM 2345 C CA . PRO A 1 296 ? 18.532 -2.130 -23.060 1.00 95.81 296 PRO A CA 1
ATOM 2346 C C . PRO A 1 296 ? 17.534 -2.053 -24.225 1.00 95.81 296 PRO A C 1
ATOM 2348 O O . PRO A 1 296 ? 17.759 -2.607 -25.304 1.00 95.81 296 PRO A O 1
ATOM 2351 N N . ILE A 1 297 ? 16.456 -1.293 -24.033 1.00 95.00 297 ILE A N 1
ATOM 2352 C CA . ILE A 1 297 ? 15.441 -1.040 -25.061 1.00 95.00 297 ILE A CA 1
ATOM 2353 C C . ILE A 1 297 ? 16.017 -0.067 -26.100 1.00 95.00 297 ILE A C 1
ATOM 2355 O O . ILE A 1 297 ? 16.448 1.041 -25.768 1.00 95.00 297 ILE A O 1
ATOM 2359 N N . SER A 1 298 ? 16.006 -0.460 -27.377 1.00 93.12 298 SER A N 1
ATOM 2360 C CA . SER A 1 298 ? 16.561 0.357 -28.463 1.00 93.12 298 SER A CA 1
ATOM 2361 C C . SER A 1 298 ? 15.867 1.721 -28.557 1.00 93.12 298 SER A C 1
ATOM 2363 O O . SER A 1 298 ? 14.647 1.802 -28.683 1.00 93.12 298 SER A O 1
ATOM 2365 N N . GLY A 1 299 ? 16.651 2.801 -28.497 1.00 90.00 299 GLY A N 1
ATOM 2366 C CA . GLY A 1 299 ? 16.142 4.175 -28.557 1.00 90.00 299 GLY A CA 1
ATOM 2367 C C . GLY A 1 299 ? 15.545 4.710 -27.249 1.00 90.00 299 GLY A C 1
ATOM 2368 O O . GLY A 1 299 ? 15.078 5.846 -27.240 1.00 90.00 299 GLY A O 1
ATOM 2369 N N . CYS A 1 300 ? 15.576 3.947 -26.151 1.00 89.75 300 CYS A N 1
ATOM 2370 C CA . CYS A 1 300 ? 15.169 4.430 -24.831 1.00 89.75 300 CYS A CA 1
ATOM 2371 C C . CYS A 1 300 ? 16.348 5.097 -24.110 1.00 89.75 300 CYS A C 1
ATOM 2373 O O . CYS A 1 300 ? 17.428 4.519 -23.992 1.00 89.75 300 CYS A O 1
ATOM 2375 N N . THR A 1 301 ? 16.132 6.307 -23.594 1.00 81.31 301 THR A N 1
ATOM 2376 C CA . THR A 1 301 ? 17.109 7.049 -22.786 1.00 81.31 301 THR A CA 1
ATOM 2377 C C . THR A 1 301 ? 16.465 7.505 -21.483 1.00 81.31 301 THR A C 1
ATOM 2379 O O . THR A 1 301 ? 15.398 8.111 -21.523 1.00 81.31 301 THR A O 1
ATOM 2382 N N . GLY A 1 302 ? 17.112 7.264 -20.341 1.00 79.31 302 GLY A N 1
ATOM 2383 C CA . GLY A 1 302 ? 16.602 7.658 -19.024 1.00 79.31 302 GLY A CA 1
ATOM 2384 C C . GLY A 1 302 ? 16.550 6.496 -18.034 1.00 79.31 302 GLY A C 1
ATOM 2385 O O . GLY A 1 302 ? 17.249 5.495 -18.200 1.00 79.31 302 GLY A O 1
ATOM 2386 N N . GLN A 1 303 ? 15.743 6.649 -16.981 1.00 81.69 303 GLN A N 1
ATOM 2387 C CA . GLN A 1 303 ? 15.497 5.576 -16.016 1.00 81.69 303 GLN A CA 1
ATOM 2388 C C . GLN A 1 303 ? 14.558 4.520 -16.613 1.00 81.69 303 GLN A C 1
ATOM 2390 O O . GLN A 1 303 ? 13.713 4.835 -17.448 1.00 81.69 303 GLN A O 1
ATOM 2395 N N . TYR A 1 304 ? 14.702 3.269 -16.167 1.00 90.88 304 TYR A N 1
ATOM 2396 C CA . TYR A 1 304 ? 13.816 2.164 -16.544 1.00 90.88 304 TYR A CA 1
ATOM 2397 C C . TYR A 1 304 ? 13.817 1.866 -18.052 1.00 90.88 304 TYR A C 1
ATOM 2399 O O . TYR A 1 304 ? 12.770 1.660 -18.650 1.00 90.88 304 TYR A O 1
ATOM 2407 N N . CYS A 1 305 ? 14.985 1.838 -18.695 1.00 93.25 305 CYS A N 1
ATOM 2408 C CA . CYS A 1 305 ? 15.125 1.579 -20.138 1.00 93.25 305 CYS A CA 1
ATOM 2409 C C . CYS A 1 305 ? 15.544 0.139 -20.474 1.00 93.25 305 CYS A C 1
ATOM 2411 O O . CYS A 1 305 ? 16.285 -0.085 -21.429 1.00 93.25 305 CYS A O 1
ATOM 2413 N N . TYR A 1 306 ? 15.081 -0.835 -19.691 1.00 95.06 306 TYR A N 1
ATOM 2414 C CA . TYR A 1 306 ? 15.430 -2.247 -19.851 1.00 95.06 306 TYR A CA 1
ATOM 2415 C C . TYR A 1 306 ? 14.187 -3.127 -19.995 1.00 95.06 306 TYR A C 1
ATOM 2417 O O . TYR A 1 306 ? 13.119 -2.814 -19.456 1.00 95.06 306 TYR A O 1
ATOM 2425 N N . GLU A 1 307 ? 14.345 -4.240 -20.705 1.00 95.81 307 GLU A N 1
ATOM 2426 C CA . GLU A 1 307 ? 13.355 -5.308 -20.817 1.00 95.81 307 GLU A CA 1
ATOM 2427 C C . GLU A 1 307 ? 14.018 -6.688 -20.829 1.00 95.81 307 GLU A C 1
ATOM 2429 O O . GLU A 1 307 ? 15.178 -6.843 -21.205 1.00 95.81 307 GLU A O 1
ATOM 2434 N N . LEU A 1 308 ? 13.280 -7.723 -20.439 1.00 95.88 308 LEU A N 1
ATOM 2435 C CA . LEU A 1 308 ? 13.779 -9.093 -20.466 1.00 95.88 308 LEU A CA 1
ATOM 2436 C C . LEU A 1 308 ? 13.964 -9.580 -21.909 1.00 95.88 308 LEU A C 1
ATOM 2438 O O . LEU A 1 308 ? 13.082 -9.424 -22.750 1.00 95.88 308 LEU A O 1
ATOM 2442 N N . SER A 1 309 ? 15.083 -10.262 -22.165 1.00 94.19 309 SER A N 1
ATOM 2443 C CA . SER A 1 309 ? 15.423 -10.819 -23.484 1.00 94.19 309 SER A CA 1
ATOM 2444 C C . SER A 1 309 ? 14.444 -11.890 -23.977 1.00 94.19 309 SER A C 1
ATOM 2446 O O . SER A 1 309 ? 14.345 -12.146 -25.177 1.00 94.19 309 SER A O 1
ATOM 2448 N N . ALA A 1 310 ? 13.709 -12.516 -23.058 1.00 94.44 310 ALA A N 1
ATOM 2449 C CA . ALA A 1 310 ? 12.638 -13.449 -23.355 1.00 94.44 310 ALA A CA 1
ATOM 2450 C C . ALA A 1 310 ? 11.424 -13.154 -22.474 1.00 94.44 310 ALA A C 1
ATOM 2452 O O . ALA A 1 310 ? 11.554 -12.776 -21.309 1.00 94.44 310 ALA A O 1
ATOM 2453 N N . GLY A 1 311 ? 10.232 -13.373 -23.027 1.00 94.50 311 GLY A N 1
ATOM 2454 C CA . GLY A 1 311 ? 8.998 -13.245 -22.268 1.00 94.50 311 GLY A CA 1
ATOM 2455 C C . GLY A 1 311 ? 8.906 -14.307 -21.170 1.00 94.50 311 GLY A C 1
ATOM 2456 O O . GLY A 1 311 ? 9.218 -15.482 -21.378 1.00 94.50 311 GLY A O 1
ATOM 2457 N N . VAL A 1 312 ? 8.477 -13.884 -19.988 1.00 96.31 312 VAL A N 1
ATOM 2458 C CA . VAL A 1 312 ? 8.294 -14.738 -18.810 1.00 96.31 312 VAL A CA 1
ATOM 2459 C C . VAL A 1 312 ? 6.818 -14.848 -18.457 1.00 96.31 312 VAL A C 1
ATOM 2461 O O . VAL A 1 312 ? 5.995 -14.026 -18.873 1.00 96.31 312 VAL A O 1
ATOM 2464 N N . TYR A 1 313 ? 6.470 -15.854 -17.659 1.00 96.12 313 TYR A N 1
ATOM 2465 C CA . TYR A 1 313 ? 5.136 -15.932 -17.074 1.00 96.12 313 TYR A CA 1
ATOM 2466 C C . TYR A 1 313 ? 4.898 -14.757 -16.112 1.00 96.12 313 TYR A C 1
ATOM 2468 O O . TYR A 1 313 ? 5.649 -14.610 -15.146 1.00 96.12 313 TYR A O 1
ATOM 2476 N N . PRO A 1 314 ? 3.844 -13.943 -16.291 1.00 95.38 314 PRO A N 1
ATOM 2477 C CA . PRO A 1 314 ? 3.511 -12.876 -15.354 1.00 95.38 314 PRO A CA 1
ATOM 2478 C C . PRO A 1 314 ? 2.799 -13.434 -14.106 1.00 95.38 314 PRO A C 1
ATOM 2480 O O . PRO A 1 314 ? 1.614 -13.193 -13.882 1.00 95.38 314 PRO A O 1
ATOM 2483 N N . THR A 1 315 ? 3.522 -14.209 -13.291 1.00 95.75 315 THR A N 1
ATOM 2484 C CA . THR A 1 315 ? 2.990 -14.927 -12.116 1.00 95.75 315 THR A CA 1
ATOM 2485 C C . THR A 1 315 ? 2.316 -14.015 -11.103 1.00 95.75 315 THR A C 1
ATOM 2487 O O . THR A 1 315 ? 1.298 -14.401 -10.540 1.00 95.75 315 THR A O 1
ATOM 2490 N N . SER A 1 316 ? 2.789 -12.781 -10.946 1.00 95.19 316 SER A N 1
ATOM 2491 C CA . SER A 1 316 ? 2.150 -11.752 -10.122 1.00 95.19 316 SER A CA 1
ATOM 2492 C C . SER A 1 316 ? 0.680 -11.491 -10.501 1.00 95.19 316 SER A C 1
ATOM 2494 O O . SER A 1 316 ? -0.164 -11.353 -9.614 1.00 95.19 316 SER A O 1
ATOM 2496 N N . ILE A 1 317 ? 0.316 -11.537 -11.791 1.00 94.69 317 ILE A N 1
ATOM 2497 C CA . ILE A 1 317 ? -1.092 -11.465 -12.227 1.00 94.69 317 ILE A CA 1
ATOM 2498 C C . ILE A 1 317 ? -1.868 -12.699 -11.746 1.00 94.69 317 ILE A C 1
ATOM 2500 O O . ILE A 1 317 ? -3.001 -12.590 -11.271 1.00 94.69 317 ILE A O 1
ATOM 2504 N N . TYR A 1 318 ? -1.275 -13.887 -11.869 1.00 95.31 318 TYR A N 1
ATOM 2505 C CA . TYR A 1 318 ? -1.924 -15.147 -11.494 1.00 95.31 318 TYR A CA 1
ATOM 2506 C C . TYR A 1 318 ? -2.174 -15.202 -9.992 1.00 95.31 318 TYR A C 1
ATOM 2508 O O . TYR A 1 318 ? -3.259 -15.575 -9.548 1.00 95.31 318 TYR A O 1
ATOM 2516 N N . GLU A 1 319 ? -1.184 -14.771 -9.215 1.00 96.81 319 GLU A N 1
ATOM 2517 C CA . GLU A 1 319 ? -1.270 -14.674 -7.768 1.00 96.81 319 GLU A CA 1
ATOM 2518 C C . GLU A 1 319 ? -2.324 -13.653 -7.340 1.00 96.81 319 GLU A C 1
ATOM 2520 O O . GLU A 1 319 ? -3.116 -13.957 -6.449 1.00 96.81 319 GLU A O 1
ATOM 2525 N N . PHE A 1 320 ? -2.426 -12.497 -8.010 1.00 96.69 320 PHE A N 1
ATOM 2526 C CA . PHE A 1 320 ? -3.524 -11.555 -7.770 1.00 96.69 320 PHE A CA 1
ATOM 2527 C C . PHE A 1 320 ? -4.891 -12.234 -7.911 1.00 96.69 320 PHE A C 1
ATOM 2529 O O . PHE A 1 320 ? -5.715 -12.139 -6.998 1.00 96.69 320 PHE A O 1
ATOM 2536 N N . PHE A 1 321 ? -5.134 -12.953 -9.012 1.00 96.44 321 PHE A N 1
ATOM 2537 C CA . PHE A 1 321 ? -6.409 -13.644 -9.217 1.00 96.44 321 PHE A CA 1
ATOM 2538 C C . PHE A 1 321 ? -6.635 -14.786 -8.224 1.00 96.44 321 PHE A C 1
ATOM 2540 O O . PHE A 1 321 ? -7.768 -14.988 -7.786 1.00 96.44 321 PHE A O 1
ATOM 2547 N N . LEU A 1 322 ? -5.582 -15.500 -7.823 1.00 97.56 322 LEU A N 1
ATOM 2548 C CA . LEU A 1 322 ? -5.660 -16.544 -6.803 1.00 97.56 322 LEU A CA 1
ATOM 2549 C C . LEU A 1 322 ? -6.058 -15.963 -5.438 1.00 97.56 322 LEU A C 1
ATOM 2551 O O . LEU A 1 322 ? -6.997 -16.452 -4.805 1.00 97.56 322 LEU A O 1
ATOM 2555 N N . PHE A 1 323 ? -5.405 -14.882 -5.010 1.00 98.12 323 PHE A N 1
ATOM 2556 C CA . PHE A 1 323 ? -5.722 -14.199 -3.757 1.00 98.12 323 PHE A CA 1
ATOM 2557 C C . PHE A 1 323 ? -7.101 -13.537 -3.789 1.00 98.12 323 PHE A C 1
ATOM 2559 O O . PHE A 1 323 ? -7.856 -13.652 -2.822 1.00 98.12 323 PHE A O 1
ATOM 2566 N N . LEU A 1 324 ? -7.472 -12.909 -4.909 1.00 97.62 324 LEU A N 1
ATOM 2567 C CA . LEU A 1 324 ? -8.801 -12.334 -5.101 1.00 97.62 324 LEU A CA 1
ATOM 2568 C C . LEU A 1 324 ? -9.887 -13.416 -5.077 1.00 97.62 324 LEU A C 1
ATOM 2570 O O . LEU A 1 324 ? -10.915 -13.237 -4.428 1.00 97.62 324 LEU A O 1
ATOM 2574 N N . GLY A 1 325 ? -9.657 -14.550 -5.741 1.00 97.88 325 GLY A N 1
ATOM 2575 C CA . GLY A 1 325 ? -10.561 -15.699 -5.723 1.00 97.88 325 GLY A CA 1
ATOM 2576 C C . GLY A 1 325 ? -10.754 -16.249 -4.311 1.00 97.88 325 GLY A C 1
ATOM 2577 O O . GLY A 1 325 ? -11.891 -16.437 -3.878 1.00 97.88 325 GLY A O 1
ATOM 2578 N N . GLY A 1 326 ? -9.661 -16.418 -3.558 1.00 97.31 326 GLY A N 1
ATOM 2579 C CA . GLY A 1 326 ? -9.704 -16.817 -2.149 1.00 97.31 326 GLY A CA 1
ATOM 2580 C C . GLY A 1 326 ? -10.456 -15.811 -1.273 1.00 97.31 326 GLY A C 1
ATOM 2581 O O . GLY A 1 326 ? -11.319 -16.202 -0.484 1.00 97.31 326 GLY A O 1
ATOM 2582 N N . PHE A 1 327 ? -10.189 -14.514 -1.454 1.00 97.12 327 PHE A N 1
ATOM 2583 C CA . PHE A 1 327 ? -10.909 -13.440 -0.773 1.00 97.12 327 PHE A CA 1
ATOM 2584 C C . PHE A 1 327 ? -12.409 -13.515 -1.060 1.00 97.12 327 PHE A C 1
ATOM 2586 O O . PHE A 1 327 ? -13.195 -13.581 -0.119 1.00 97.12 327 PHE A O 1
ATOM 2593 N N . LEU A 1 328 ? -12.818 -13.550 -2.332 1.00 96.81 328 LEU A N 1
ATOM 2594 C CA . LEU A 1 328 ? -14.227 -13.601 -2.726 1.00 96.81 328 LEU A CA 1
ATOM 2595 C C . LEU A 1 328 ? -14.908 -14.856 -2.177 1.00 96.81 328 LEU A C 1
ATOM 2597 O O . LEU A 1 328 ? -15.990 -14.763 -1.599 1.00 96.81 328 LEU A O 1
ATOM 2601 N N . MET A 1 329 ? -14.255 -16.014 -2.291 1.00 95.69 329 MET A N 1
ATOM 2602 C CA . MET A 1 329 ? -14.758 -17.275 -1.753 1.00 95.69 329 MET A CA 1
ATOM 2603 C C . MET A 1 329 ? -15.064 -17.152 -0.255 1.00 95.69 329 MET A C 1
ATOM 2605 O O . MET A 1 329 ? -16.202 -17.387 0.157 1.00 95.69 329 MET A O 1
ATOM 2609 N N . LEU A 1 330 ? -14.100 -16.715 0.562 1.00 94.25 330 LEU A N 1
ATOM 2610 C CA . LEU A 1 330 ? -14.314 -16.548 2.005 1.00 94.25 330 LEU A CA 1
ATOM 2611 C C . LEU A 1 330 ? -15.315 -15.426 2.321 1.00 94.25 330 LEU A C 1
ATOM 2613 O O . LEU A 1 330 ? -16.157 -15.572 3.209 1.00 94.25 330 LEU A O 1
ATOM 2617 N N . PHE A 1 331 ? -15.289 -14.331 1.560 1.00 94.50 331 PHE A N 1
ATOM 2618 C CA . PHE A 1 331 ? -16.203 -13.199 1.715 1.00 94.50 331 PHE A CA 1
ATOM 2619 C C . PHE A 1 331 ? -17.670 -13.592 1.506 1.00 94.50 331 PHE A C 1
ATOM 2621 O O . PHE A 1 331 ? -18.559 -13.036 2.163 1.00 94.50 331 PHE A O 1
ATOM 2628 N N . PHE A 1 332 ? -17.941 -14.537 0.603 1.00 93.94 332 PHE A N 1
ATOM 2629 C CA . PHE A 1 332 ? -19.284 -15.070 0.380 1.00 93.94 332 PHE A CA 1
ATOM 2630 C C . PHE A 1 332 ? -19.638 -16.192 1.363 1.00 93.94 332 PHE A C 1
ATOM 2632 O O . PHE A 1 332 ? -20.775 -16.232 1.843 1.00 93.94 332 PHE A O 1
ATOM 2639 N N . LEU A 1 333 ? -18.687 -17.066 1.710 1.00 92.81 333 LEU A N 1
ATOM 2640 C CA . LEU A 1 333 ? -18.919 -18.174 2.644 1.00 92.81 333 LEU A CA 1
ATOM 2641 C C . LEU A 1 333 ? -19.189 -17.705 4.078 1.00 92.81 333 LEU A C 1
ATOM 2643 O O . LEU A 1 333 ? -20.033 -18.295 4.745 1.00 92.81 333 LEU A O 1
ATOM 2647 N N . ARG A 1 334 ? -18.582 -16.602 4.532 1.00 89.50 334 ARG A N 1
ATOM 2648 C CA . ARG A 1 334 ? -18.767 -16.065 5.900 1.00 89.50 334 ARG A CA 1
ATOM 2649 C C . ARG A 1 334 ? -20.205 -15.671 6.274 1.00 89.50 334 ARG A C 1
ATOM 2651 O O . ARG A 1 334 ? -20.447 -15.282 7.409 1.00 89.50 334 ARG A O 1
ATOM 2658 N N . LYS A 1 335 ? -21.130 -15.626 5.305 1.00 84.12 335 LYS A N 1
ATOM 2659 C CA . LYS A 1 335 ? -22.566 -15.387 5.551 1.00 84.12 335 LYS A CA 1
ATOM 2660 C C . LYS A 1 335 ? -23.331 -16.676 5.870 1.00 84.12 335 LYS A C 1
ATOM 2662 O O . LYS A 1 335 ? -24.477 -16.601 6.293 1.00 84.12 335 LYS A O 1
ATOM 2667 N N . LYS A 1 336 ? -22.734 -17.831 5.569 1.00 81.69 336 LYS A N 1
ATOM 2668 C CA . LYS A 1 336 ? -23.306 -19.170 5.761 1.00 81.69 336 LYS A CA 1
ATOM 2669 C C . LYS A 1 336 ? -22.661 -19.924 6.928 1.00 81.69 336 LYS A C 1
ATOM 2671 O O . LYS A 1 336 ? -23.218 -20.928 7.357 1.00 81.69 336 LYS A O 1
ATOM 2676 N N . LEU A 1 337 ? -21.491 -19.459 7.362 1.00 66.31 337 LEU A N 1
ATOM 2677 C CA . LEU A 1 337 ? -20.773 -19.860 8.570 1.00 66.31 337 LEU A CA 1
ATOM 2678 C C . LEU A 1 337 ? -21.155 -18.903 9.698 1.00 66.31 337 LEU A C 1
ATOM 2680 O O . LEU A 1 337 ? -21.334 -19.391 10.831 1.00 66.31 337 LEU A O 1
#

Foldseek 3Di:
DDPPFFADQEPQSVCVPPPQVVCCVPVVSDGQFRAPPTLLVVLLVVLLVQLLVLLLVLLVVCVVVVVWWFDWDWDWWQPFDPPVVLVVQLQVQLLCQFQVVQCVVVVVVCRQDVPVSNVDPTGDNVRSNVSSCVRNVVSNVVRNVRHDPDTDTDTDRDGPSNCSVVLSVQLVVQLLVQQQVVQCVPPVNVVVCVVCVVVCVVDVVVSNPGGHNVRSCVRSVVSNQVVCVVSVTPNVSSVLSSVLSVLSSQLSSLSSCRRQVAPPFAAFDPDDDDPPDDPCQAWHFNQLHQVQDDDAAPPDDDHSRHTHPGTTHSVSNVSSVVSVVVSVVCVVCVVVD